Protein AF-A0A2D6X7W3-F1 (afdb_monomer_lite)

Secondary structure (DSSP, 8-state):
--------EEEE-TTS--EEE---EE--TTS--EEE-TTT--EEETTT-SB-TTT-PEEEEHHHHHHHHHHHHHHTS------S-----PPPPPPP-GGGTGGGGS-HHHHHHHHHHHHHTT-HHHHHHHHHHHHHHHHHHHHHHH-THHHHHHHHHHHHT-----------PPPP----------

Structure (mmCIF, N/CA/C/O backbone):
data_AF-A0A2D6X7W3-F1
#
_entry.id   AF-A0A2D6X7W3-F1
#
loop_
_atom_site.group_PDB
_atom_site.id
_atom_site.type_symbol
_atom_site.label_atom_id
_atom_site.label_alt_id
_atom_site.label_comp_id
_atom_site.label_asym_id
_atom_site.label_entity_id
_atom_site.label_seq_id
_atom_site.pdbx_PDB_ins_code
_atom_site.Cartn_x
_atom_site.Cartn_y
_atom_site.Cartn_z
_atom_site.occupancy
_atom_site.B_iso_or_equiv
_atom_site.auth_seq_id
_atom_site.auth_comp_id
_atom_site.auth_asym_id
_atom_site.auth_atom_id
_atom_site.pdbx_PDB_model_num
ATOM 1 N N . MET A 1 1 ? 29.755 -18.039 -7.146 1.00 40.12 1 MET A N 1
ATOM 2 C CA . MET A 1 1 ? 28.456 -18.160 -6.454 1.00 40.12 1 MET A CA 1
ATOM 3 C C . MET A 1 1 ? 27.682 -16.896 -6.796 1.00 40.12 1 MET A C 1
ATOM 5 O O . MET A 1 1 ? 28.217 -15.827 -6.542 1.00 40.12 1 MET A O 1
ATOM 9 N N . ILE A 1 2 ? 26.556 -16.990 -7.508 1.00 47.06 2 ILE A N 1
ATOM 10 C CA . ILE A 1 2 ? 25.734 -15.818 -7.853 1.00 47.06 2 ILE A CA 1
ATOM 11 C C . ILE A 1 2 ? 24.647 -15.737 -6.789 1.00 47.06 2 ILE A C 1
ATOM 13 O O . ILE A 1 2 ? 23.840 -16.655 -6.680 1.00 47.06 2 ILE A O 1
ATOM 17 N N . THR A 1 3 ? 24.663 -14.679 -5.987 1.00 44.91 3 THR A N 1
ATOM 18 C CA . THR A 1 3 ? 23.563 -14.352 -5.082 1.00 44.91 3 THR A CA 1
ATOM 19 C C . THR A 1 3 ? 22.449 -13.768 -5.943 1.00 44.91 3 THR A C 1
ATOM 21 O O . THR A 1 3 ? 22.610 -12.686 -6.505 1.00 44.91 3 THR A O 1
ATOM 24 N N . VAL A 1 4 ? 21.367 -14.519 -6.132 1.00 49.22 4 VAL A N 1
ATOM 25 C CA . VAL A 1 4 ? 20.147 -14.008 -6.762 1.00 49.22 4 VAL A CA 1
ATOM 26 C C . VAL A 1 4 ? 19.264 -13.529 -5.622 1.00 49.22 4 VAL A C 1
ATOM 28 O O . VAL A 1 4 ? 18.812 -14.341 -4.821 1.00 49.22 4 VAL A O 1
ATOM 31 N N . THR A 1 5 ? 19.075 -12.219 -5.504 1.00 54.38 5 THR A N 1
ATOM 32 C CA . THR A 1 5 ? 18.037 -11.683 -4.626 1.00 54.38 5 THR A CA 1
ATOM 33 C C . THR A 1 5 ? 16.751 -11.675 -5.434 1.00 54.38 5 THR A C 1
ATOM 35 O O . THR A 1 5 ? 16.624 -10.907 -6.386 1.00 54.38 5 THR A O 1
ATOM 38 N N . GLU A 1 6 ? 15.840 -12.587 -5.116 1.00 56.44 6 GLU A N 1
ATOM 39 C CA . GLU A 1 6 ? 14.509 -12.603 -5.711 1.00 56.44 6 GLU A CA 1
ATOM 40 C C . GLU A 1 6 ? 13.706 -11.458 -5.095 1.00 56.44 6 GLU A C 1
ATOM 42 O O . GLU A 1 6 ? 13.464 -11.432 -3.891 1.00 56.44 6 GLU A O 1
ATOM 47 N N . TYR A 1 7 ? 13.344 -10.480 -5.919 1.00 64.19 7 TYR A N 1
ATOM 48 C CA . TYR A 1 7 ? 12.424 -9.419 -5.535 1.00 64.19 7 TYR A CA 1
ATOM 49 C C . TYR A 1 7 ? 11.093 -9.675 -6.237 1.00 64.19 7 TYR A C 1
ATOM 51 O O . TYR A 1 7 ? 11.049 -9.827 -7.462 1.00 64.19 7 TYR A O 1
ATOM 59 N N . GLU A 1 8 ? 10.008 -9.742 -5.467 1.00 73.94 8 GLU A N 1
ATOM 60 C CA . GLU A 1 8 ? 8.663 -9.814 -6.027 1.00 73.94 8 GLU A CA 1
ATOM 61 C C . GLU A 1 8 ? 8.301 -8.457 -6.632 1.00 73.94 8 GLU A C 1
ATOM 63 O O . GLU A 1 8 ? 8.267 -7.442 -5.940 1.00 73.94 8 GLU A O 1
ATOM 68 N N . TYR A 1 9 ? 8.024 -8.438 -7.933 1.00 82.44 9 TYR A N 1
ATOM 69 C CA . TYR A 1 9 ? 7.549 -7.249 -8.631 1.00 82.44 9 TYR A CA 1
ATOM 70 C C . TYR A 1 9 ? 6.153 -7.486 -9.174 1.00 82.44 9 TYR A C 1
ATOM 72 O O . TYR A 1 9 ? 5.808 -8.586 -9.610 1.00 82.44 9 TYR A O 1
ATOM 80 N N . TYR A 1 10 ? 5.380 -6.412 -9.228 1.00 87.75 10 TYR A N 1
ATOM 81 C CA . TYR A 1 10 ? 4.071 -6.389 -9.852 1.00 87.75 10 TYR A CA 1
ATOM 82 C C . TYR A 1 10 ? 4.029 -5.299 -10.922 1.00 87.75 10 TYR A C 1
ATOM 84 O O . TYR A 1 10 ? 4.827 -4.359 -10.935 1.00 87.75 10 TYR A O 1
ATOM 92 N N . ALA A 1 11 ? 3.101 -5.442 -11.857 1.00 88.62 11 ALA A N 1
ATOM 93 C CA . ALA A 1 11 ? 2.761 -4.401 -12.805 1.00 88.62 11 ALA A CA 1
ATOM 94 C C . ALA A 1 11 ? 1.259 -4.160 -12.751 1.00 88.62 11 ALA A C 1
ATOM 96 O O . ALA A 1 11 ? 0.483 -5.116 -12.760 1.00 88.62 11 ALA A O 1
ATOM 97 N N . GLN A 1 12 ? 0.858 -2.897 -12.756 1.00 87.81 12 GLN A N 1
ATOM 98 C CA . GLN A 1 12 ? -0.537 -2.497 -12.851 1.00 87.81 12 GLN A CA 1
ATOM 99 C C . GLN A 1 12 ? -0.827 -1.908 -14.231 1.00 87.81 12 GLN A C 1
ATOM 101 O O . GLN A 1 12 ? -0.074 -1.062 -14.716 1.00 87.81 12 GLN A O 1
ATOM 106 N N . ALA A 1 13 ? -1.910 -2.335 -14.877 1.00 86.50 13 ALA A N 1
ATOM 107 C CA . ALA A 1 13 ? -2.313 -1.764 -16.157 1.00 86.50 13 ALA A CA 1
ATOM 108 C C . ALA A 1 13 ? -2.729 -0.291 -16.005 1.00 86.50 13 ALA A C 1
ATOM 110 O O . ALA A 1 13 ? -3.445 0.083 -15.074 1.00 86.50 13 ALA A O 1
ATOM 111 N N . ALA A 1 14 ? -2.289 0.544 -16.949 1.00 83.50 14 ALA A N 1
ATOM 112 C CA . ALA A 1 14 ? -2.500 1.988 -16.920 1.00 83.50 14 ALA A CA 1
ATOM 113 C C . ALA A 1 14 ? -3.990 2.347 -16.782 1.00 83.50 14 ALA A C 1
ATOM 115 O O . ALA A 1 14 ? -4.809 1.927 -17.598 1.00 83.50 14 ALA A O 1
ATOM 116 N N . GLY A 1 15 ? -4.330 3.145 -15.765 1.00 75.81 15 GLY A N 1
ATOM 117 C CA . GLY A 1 15 ? -5.704 3.601 -15.536 1.00 75.81 15 GLY A CA 1
ATOM 118 C C . GLY A 1 15 ? -6.659 2.531 -14.993 1.00 75.81 15 GLY A C 1
ATOM 119 O O . GLY A 1 15 ? -7.869 2.738 -15.031 1.00 75.81 15 GLY A O 1
ATOM 120 N N . THR A 1 16 ? -6.152 1.392 -14.511 1.00 80.25 16 THR A N 1
ATOM 121 C CA . THR A 1 16 ? -6.968 0.283 -13.987 1.00 80.25 16 THR A CA 1
ATOM 122 C C . THR A 1 16 ? -6.417 -0.239 -12.662 1.00 80.25 16 THR A C 1
ATOM 124 O O . THR A 1 16 ? -5.264 0.014 -12.333 1.00 80.25 16 THR A O 1
ATOM 127 N N . THR A 1 17 ? -7.208 -1.031 -11.937 1.00 78.00 17 THR A N 1
ATOM 128 C CA . THR A 1 17 ? -6.770 -1.773 -10.743 1.00 78.00 17 THR A CA 1
ATOM 129 C C . THR A 1 17 ? -6.251 -3.185 -11.058 1.00 78.00 17 THR A C 1
ATOM 131 O O . THR A 1 17 ? -5.961 -3.940 -10.133 1.00 78.00 17 THR A O 1
ATOM 134 N N . ASP 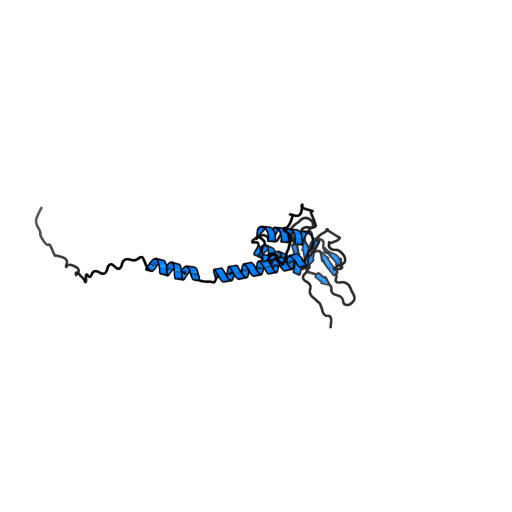A 1 18 ? -6.109 -3.568 -12.338 1.00 85.38 18 ASP A N 1
ATOM 135 C CA . ASP A 1 18 ? -5.580 -4.885 -12.730 1.00 85.38 18 ASP A CA 1
ATOM 136 C C . ASP A 1 18 ? -4.070 -4.941 -12.464 1.00 85.38 18 ASP A C 1
ATOM 138 O O . ASP A 1 18 ? -3.287 -4.246 -13.117 1.00 85.38 18 ASP A O 1
ATOM 142 N N . VAL A 1 19 ? -3.675 -5.770 -11.494 1.00 87.44 19 VAL A N 1
ATOM 143 C CA . VAL A 1 19 ? -2.298 -5.944 -11.022 1.00 87.44 19 VAL A CA 1
ATOM 144 C C . VAL A 1 19 ? -1.862 -7.382 -11.256 1.00 87.44 19 VAL A C 1
ATOM 146 O O . VAL A 1 19 ? -2.527 -8.324 -10.823 1.00 87.44 19 VAL A O 1
ATOM 149 N N . ARG A 1 20 ? -0.708 -7.565 -11.901 1.00 87.94 20 ARG A N 1
ATOM 150 C CA . ARG A 1 20 ? -0.169 -8.885 -12.251 1.00 87.94 20 ARG A CA 1
ATOM 151 C C . ARG A 1 20 ? 1.276 -9.046 -11.785 1.00 87.94 20 ARG A C 1
ATOM 153 O O . ARG A 1 20 ? 2.043 -8.086 -11.881 1.00 87.94 20 ARG A O 1
ATOM 160 N N . PRO A 1 21 ? 1.675 -10.242 -11.322 1.00 88.62 21 PRO A N 1
ATOM 161 C CA . PRO A 1 21 ? 3.054 -10.506 -10.935 1.00 88.62 21 PRO A CA 1
ATOM 162 C C . PRO A 1 21 ? 3.984 -10.492 -12.156 1.00 88.62 21 PRO A C 1
ATOM 164 O O . PRO A 1 21 ? 3.646 -10.984 -13.238 1.00 88.62 21 PRO A O 1
ATOM 167 N N . VAL A 1 22 ? 5.185 -9.956 -11.971 1.00 85.62 22 VAL A N 1
ATOM 168 C CA . VAL A 1 22 ? 6.268 -9.967 -12.956 1.00 85.62 22 VAL A CA 1
ATOM 169 C C . VAL A 1 22 ? 7.054 -11.262 -12.784 1.00 85.62 22 VAL A C 1
ATOM 171 O O . VAL A 1 22 ? 7.823 -11.432 -11.847 1.00 85.62 22 VAL A O 1
ATOM 174 N N . THR A 1 23 ? 6.862 -12.200 -13.705 1.00 68.12 23 THR A N 1
ATOM 175 C CA . THR A 1 23 ? 7.400 -13.570 -13.608 1.00 68.12 23 THR A CA 1
ATOM 176 C C . THR A 1 23 ? 8.830 -13.733 -14.120 1.00 68.12 23 THR A C 1
ATOM 178 O O . THR A 1 23 ? 9.431 -14.788 -13.936 1.00 68.12 23 THR A O 1
ATOM 181 N N . ARG A 1 24 ? 9.390 -12.728 -14.799 1.00 63.56 24 ARG A N 1
ATOM 182 C CA . ARG A 1 24 ? 10.733 -12.800 -15.386 1.00 63.56 24 ARG A CA 1
ATOM 183 C C . ARG A 1 24 ? 11.543 -11.596 -14.943 1.00 63.56 24 ARG A C 1
ATOM 185 O O . ARG A 1 24 ? 11.311 -10.493 -15.435 1.00 63.56 24 ARG A O 1
ATOM 192 N N . VAL A 1 25 ? 12.507 -11.826 -14.054 1.00 64.75 25 VAL A N 1
ATOM 193 C CA . VAL A 1 25 ? 13.574 -10.868 -13.762 1.00 64.75 25 VAL A CA 1
ATOM 194 C C . VAL A 1 25 ? 14.915 -11.553 -13.991 1.00 64.75 25 VAL A C 1
ATOM 196 O O . VAL A 1 25 ? 15.226 -12.560 -13.361 1.00 64.75 25 VAL A O 1
ATOM 199 N N . ASN A 1 26 ? 15.700 -11.041 -14.937 1.00 67.06 26 ASN A N 1
ATOM 200 C CA . ASN A 1 26 ? 17.029 -11.574 -15.220 1.00 67.06 26 ASN A CA 1
ATOM 201 C C . ASN A 1 26 ? 18.076 -10.805 -14.412 1.00 67.06 26 ASN A C 1
ATOM 203 O O . ASN A 1 26 ? 18.373 -9.650 -14.719 1.00 67.06 26 ASN A O 1
ATOM 207 N N . TYR A 1 27 ? 18.662 -11.468 -13.414 1.00 65.06 27 TYR A N 1
ATOM 208 C CA . TYR A 1 27 ? 19.805 -10.968 -12.655 1.00 65.06 27 TYR A CA 1
ATOM 209 C C . TYR A 1 27 ? 21.093 -11.510 -13.270 1.00 65.06 27 TYR A C 1
ATOM 211 O O . TYR A 1 27 ? 21.414 -12.692 -13.144 1.00 65.06 27 TYR A O 1
ATOM 219 N N . ARG A 1 28 ? 21.862 -10.648 -13.935 1.00 67.00 28 ARG A N 1
ATOM 220 C CA . ARG A 1 28 ? 23.229 -10.978 -14.350 1.00 67.00 28 ARG A CA 1
ATOM 221 C C . ARG A 1 28 ? 24.203 -10.104 -13.568 1.00 67.00 28 ARG A C 1
ATOM 223 O O . ARG A 1 28 ? 24.071 -8.883 -13.546 1.00 67.00 28 ARG A O 1
ATOM 230 N N . ALA A 1 29 ? 25.176 -10.743 -12.917 1.00 58.25 29 ALA A N 1
ATOM 231 C CA . ALA A 1 29 ? 26.194 -10.056 -12.126 1.00 58.25 29 ALA A CA 1
ATOM 232 C C . ALA A 1 29 ? 26.901 -8.976 -12.967 1.00 58.25 29 ALA A C 1
ATOM 234 O O . ALA A 1 29 ? 27.374 -9.262 -14.068 1.00 58.25 29 ALA A O 1
ATOM 235 N N . GLY A 1 30 ? 26.945 -7.742 -12.454 1.00 66.62 30 GLY A N 1
ATOM 236 C CA . GLY A 1 30 ? 27.512 -6.584 -13.158 1.00 66.62 30 GLY A CA 1
ATOM 237 C C . GLY A 1 30 ? 26.577 -5.899 -14.164 1.00 66.62 30 GLY A C 1
ATOM 238 O O . GLY A 1 30 ? 27.032 -5.034 -14.905 1.00 66.62 30 GLY A O 1
ATOM 239 N N . SER A 1 31 ? 25.290 -6.258 -14.205 1.00 72.50 31 SER A N 1
ATOM 240 C CA . SER A 1 31 ? 24.271 -5.571 -15.012 1.00 72.50 31 SER A CA 1
ATOM 241 C C . SER A 1 31 ? 23.022 -5.263 -14.193 1.00 72.50 31 SER A C 1
ATOM 243 O O . SER A 1 31 ? 22.726 -5.965 -13.226 1.00 72.50 31 SER A O 1
ATOM 245 N N . LEU A 1 32 ? 22.297 -4.214 -14.590 1.00 71.94 32 LEU A N 1
ATOM 246 C CA . LEU A 1 32 ? 21.008 -3.885 -13.990 1.00 71.94 32 LEU A CA 1
ATOM 247 C C . LEU A 1 32 ? 19.996 -5.008 -14.272 1.00 71.94 32 LEU A C 1
ATOM 249 O O . LEU A 1 32 ? 19.989 -5.540 -15.389 1.00 71.94 32 LEU A O 1
ATOM 253 N N . PRO A 1 33 ? 19.147 -5.375 -13.295 1.00 78.38 33 PRO A N 1
ATOM 254 C CA . PRO A 1 33 ? 18.135 -6.393 -13.510 1.00 78.38 33 PRO A CA 1
ATOM 255 C C . PRO A 1 33 ? 17.160 -5.954 -14.605 1.00 78.38 33 PRO A C 1
ATOM 257 O O . PRO A 1 33 ? 16.789 -4.783 -14.699 1.00 78.38 33 PRO A O 1
ATOM 260 N N . VAL A 1 34 ? 16.741 -6.900 -15.444 1.00 82.88 34 VAL A N 1
ATOM 261 C CA . VAL A 1 34 ? 15.757 -6.660 -16.511 1.00 82.88 34 VAL A CA 1
ATOM 262 C C . VAL A 1 34 ? 14.451 -7.335 -16.135 1.00 82.88 34 VAL A C 1
ATOM 264 O O . VAL A 1 34 ? 14.462 -8.521 -15.817 1.00 82.88 34 VAL A O 1
ATOM 267 N N . ARG A 1 35 ? 13.342 -6.597 -16.208 1.00 84.38 35 ARG A N 1
ATOM 268 C CA . ARG A 1 35 ? 11.972 -7.076 -15.978 1.00 84.38 35 ARG A CA 1
ATOM 269 C C . ARG A 1 35 ? 11.161 -7.063 -17.271 1.00 84.38 35 ARG A C 1
ATOM 271 O O . ARG A 1 35 ? 11.388 -6.207 -18.124 1.00 84.38 35 ARG A O 1
ATOM 278 N N . TRP A 1 36 ? 10.202 -7.980 -17.403 1.00 89.31 36 TRP A N 1
ATOM 279 C CA . TRP A 1 36 ? 9.274 -8.053 -18.543 1.00 89.31 36 TRP A CA 1
ATOM 280 C C . TRP A 1 36 ? 7.858 -7.660 -18.139 1.00 89.31 36 TRP A C 1
ATOM 282 O O . TRP A 1 36 ? 7.352 -8.098 -17.108 1.00 89.31 36 TRP A O 1
ATOM 292 N N . CYS A 1 37 ? 7.206 -6.835 -18.958 1.00 89.88 37 CYS A N 1
ATOM 293 C CA . CYS A 1 37 ? 5.846 -6.393 -18.676 1.00 89.88 37 CYS A CA 1
ATOM 294 C C . CYS A 1 37 ? 4.833 -7.512 -18.946 1.00 89.88 37 CYS A C 1
ATOM 296 O O . CYS A 1 37 ? 4.742 -7.963 -20.085 1.00 89.88 37 CYS A O 1
ATOM 298 N N . PRO A 1 38 ? 3.998 -7.909 -17.970 1.00 91.50 38 PRO A N 1
ATOM 299 C CA . PRO A 1 38 ? 3.009 -8.969 -18.170 1.00 91.50 38 PRO A CA 1
ATOM 300 C C . PRO A 1 38 ? 1.840 -8.561 -19.088 1.00 91.50 38 PRO A C 1
ATOM 302 O O . PRO A 1 38 ? 1.002 -9.402 -19.409 1.00 91.50 38 PRO A O 1
ATOM 305 N N . PHE A 1 39 ? 1.757 -7.290 -19.501 1.00 91.88 39 PHE A N 1
ATOM 306 C CA . PHE A 1 39 ? 0.692 -6.776 -20.373 1.00 91.88 39 PHE A CA 1
ATOM 307 C C . PHE A 1 39 ? 1.100 -6.656 -21.843 1.00 91.88 39 PHE A C 1
ATOM 309 O O . PHE A 1 39 ? 0.273 -6.887 -22.720 1.00 91.88 39 PHE A O 1
ATOM 316 N N . CYS A 1 40 ? 2.349 -6.277 -22.125 1.00 91.75 40 CYS A N 1
ATOM 317 C CA . CYS A 1 40 ? 2.823 -6.030 -23.493 1.00 91.75 40 CYS A CA 1
ATOM 318 C C . CYS A 1 40 ? 4.144 -6.727 -23.841 1.00 91.75 40 CYS A C 1
ATOM 320 O O . CYS A 1 40 ? 4.646 -6.541 -24.944 1.00 91.75 40 CYS A O 1
ATOM 322 N N . ASP A 1 41 ? 4.716 -7.494 -22.908 1.00 90.00 41 ASP A N 1
ATOM 323 C CA . ASP A 1 41 ? 5.985 -8.230 -23.034 1.00 90.00 41 ASP A CA 1
ATOM 324 C C . ASP A 1 41 ? 7.227 -7.360 -23.332 1.00 90.00 41 ASP A C 1
ATOM 326 O O . ASP A 1 41 ? 8.332 -7.862 -23.532 1.00 90.00 41 ASP A O 1
ATOM 330 N N . THR A 1 42 ? 7.093 -6.029 -23.291 1.00 90.00 42 THR A N 1
ATOM 331 C CA . THR A 1 42 ? 8.232 -5.109 -23.381 1.00 90.00 42 THR A CA 1
ATOM 332 C C . THR A 1 42 ? 9.098 -5.220 -22.130 1.00 90.00 42 THR A C 1
ATOM 334 O O . THR A 1 42 ? 8.613 -5.085 -21.001 1.00 90.00 42 THR A O 1
ATOM 337 N N . SER A 1 43 ? 10.400 -5.420 -22.333 1.00 87.31 43 SER A N 1
ATOM 338 C CA . SER A 1 43 ? 11.386 -5.439 -21.257 1.00 87.31 43 SER A CA 1
ATOM 339 C C . SER A 1 43 ? 11.848 -4.034 -20.874 1.00 87.31 43 SER A C 1
ATOM 341 O O . SER A 1 43 ? 12.067 -3.193 -21.748 1.00 87.31 43 SER A O 1
ATOM 343 N N . SER A 1 44 ? 12.094 -3.797 -19.589 1.00 85.19 44 SER A N 1
ATOM 344 C CA . SER A 1 44 ? 12.759 -2.590 -19.095 1.00 85.19 44 SER A CA 1
ATOM 345 C C . SER A 1 44 ? 13.780 -2.928 -18.013 1.00 85.19 44 SER A C 1
ATOM 347 O O . SER A 1 44 ? 13.703 -3.971 -17.363 1.00 85.19 44 SER A O 1
ATOM 349 N N . MET A 1 45 ? 14.764 -2.049 -17.834 1.00 83.44 45 MET A N 1
ATOM 350 C CA . MET A 1 45 ? 15.655 -2.131 -16.680 1.00 83.44 45 MET A CA 1
ATOM 351 C C . MET A 1 45 ? 14.880 -1.751 -15.414 1.00 83.44 45 MET A C 1
ATOM 353 O O . MET A 1 45 ? 14.107 -0.787 -15.412 1.00 83.44 45 MET A O 1
ATOM 357 N N . VAL A 1 46 ? 15.090 -2.521 -14.351 1.00 78.75 46 VAL A N 1
ATOM 358 C CA . VAL A 1 46 ? 14.589 -2.224 -13.007 1.00 78.75 46 VAL A CA 1
ATOM 359 C C . VAL A 1 46 ? 15.176 -0.884 -12.537 1.00 78.75 46 VAL A C 1
ATOM 361 O O . VAL A 1 46 ? 16.281 -0.519 -12.934 1.00 78.75 46 VAL A O 1
ATOM 364 N N . ASP A 1 47 ? 14.391 -0.116 -11.782 1.00 74.75 47 ASP A N 1
ATOM 365 C CA . ASP A 1 47 ? 14.708 1.222 -11.240 1.00 74.75 47 ASP A CA 1
ATOM 366 C C . ASP A 1 47 ? 15.008 2.347 -12.248 1.00 74.75 47 ASP A C 1
ATOM 368 O O . ASP A 1 47 ? 15.221 3.490 -11.856 1.00 74.75 47 ASP A O 1
ATOM 372 N N . VAL A 1 48 ? 14.960 2.076 -13.556 1.00 81.06 48 VAL A N 1
ATOM 373 C CA . VAL A 1 48 ? 15.203 3.103 -14.590 1.00 81.06 48 VAL A CA 1
ATOM 374 C C . VAL A 1 48 ? 13.950 3.909 -14.924 1.00 81.06 48 VAL A C 1
ATOM 376 O O . VAL A 1 48 ? 14.028 5.096 -15.230 1.00 81.06 48 VAL A O 1
ATOM 379 N N . SER A 1 49 ? 12.781 3.274 -14.901 1.00 82.38 49 SER A N 1
ATOM 380 C CA . SER A 1 49 ? 11.508 3.942 -15.170 1.00 82.38 49 SER A CA 1
ATOM 381 C C . SER A 1 49 ? 10.431 3.403 -14.240 1.00 82.38 49 SER A C 1
ATOM 383 O O . SER A 1 49 ? 10.351 2.181 -14.086 1.00 82.38 49 SER A O 1
ATOM 385 N N . PRO A 1 50 ? 9.580 4.267 -13.657 1.00 81.06 50 PRO A N 1
ATOM 386 C CA . PRO A 1 50 ? 8.462 3.828 -12.829 1.00 81.06 50 PRO A CA 1
ATOM 387 C C . PRO A 1 50 ? 7.352 3.164 -13.656 1.00 81.06 50 PRO A C 1
ATOM 389 O O . PRO A 1 50 ? 6.516 2.468 -13.096 1.00 81.06 50 PRO A O 1
ATOM 392 N N . VAL A 1 51 ? 7.362 3.301 -14.989 1.00 87.25 51 VAL A N 1
ATOM 393 C CA . VAL A 1 51 ? 6.346 2.730 -15.886 1.00 87.25 51 VAL A CA 1
ATOM 394 C C . VAL A 1 51 ? 6.958 1.857 -16.985 1.00 87.25 51 VAL A C 1
ATOM 396 O O . VAL A 1 51 ? 8.148 1.917 -17.303 1.00 87.25 51 VAL A O 1
ATOM 399 N N . CYS A 1 52 ? 6.151 0.988 -17.582 1.00 88.75 52 CYS A N 1
ATOM 400 C CA . CYS A 1 52 ? 6.503 0.262 -18.791 1.00 88.75 52 CYS A CA 1
ATOM 401 C C . CYS A 1 52 ? 6.436 1.208 -19.995 1.00 88.75 52 CYS A C 1
ATOM 403 O O . CYS A 1 52 ? 5.391 1.786 -20.273 1.00 88.75 52 CYS A O 1
ATOM 405 N N . LEU A 1 53 ? 7.515 1.307 -20.771 1.00 89.19 53 LE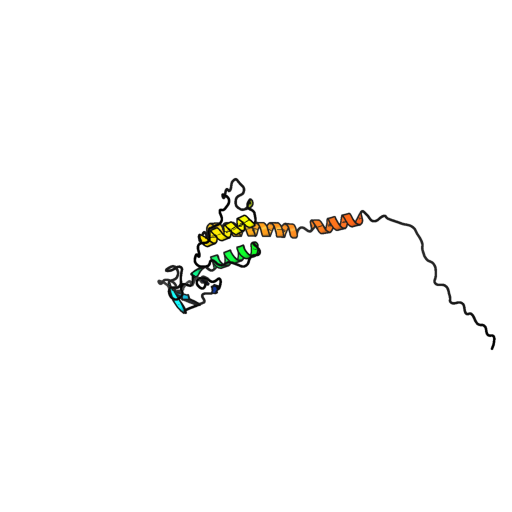U A N 1
ATOM 406 C CA . LEU A 1 53 ? 7.565 2.176 -21.955 1.00 89.19 53 LEU A CA 1
ATOM 407 C C . LEU A 1 53 ? 6.702 1.678 -23.131 1.00 89.19 53 LEU A C 1
ATOM 409 O O . LEU A 1 53 ? 6.468 2.428 -24.071 1.00 89.19 53 LEU A O 1
ATOM 413 N N . GLY A 1 54 ? 6.249 0.419 -23.103 1.00 90.50 54 GLY A N 1
ATOM 414 C CA . GLY A 1 54 ? 5.402 -0.150 -24.155 1.00 90.50 54 GLY A CA 1
ATOM 415 C C . GLY A 1 54 ? 3.915 0.163 -23.980 1.00 90.50 54 GLY A C 1
ATOM 416 O O . GLY A 1 54 ? 3.243 0.517 -24.942 1.00 90.50 54 GLY A O 1
ATOM 417 N N . CYS A 1 55 ? 3.395 0.029 -22.757 1.00 89.19 55 CYS A N 1
ATOM 418 C CA . CYS A 1 55 ? 1.957 0.151 -22.475 1.00 89.19 55 CYS A CA 1
ATOM 419 C C . CYS A 1 55 ? 1.621 1.053 -21.279 1.00 89.19 55 CYS A C 1
ATOM 421 O O . CYS A 1 55 ? 0.479 1.060 -20.831 1.00 89.19 55 CYS A O 1
ATOM 423 N N . HIS A 1 56 ? 2.606 1.770 -20.731 1.00 89.00 56 HIS A N 1
ATOM 424 C CA . HIS A 1 56 ? 2.470 2.658 -19.570 1.00 89.00 56 HIS A CA 1
ATOM 425 C C . HIS A 1 56 ? 1.964 1.987 -18.282 1.00 89.00 56 HIS A C 1
ATOM 427 O O . HIS A 1 56 ? 1.514 2.674 -17.371 1.00 89.00 56 HIS A O 1
ATOM 433 N N . ALA A 1 57 ? 2.067 0.658 -18.178 1.00 88.81 57 ALA A N 1
ATOM 434 C CA . ALA A 1 57 ? 1.782 -0.053 -16.934 1.00 88.81 57 ALA A CA 1
ATOM 435 C C . ALA A 1 57 ? 2.726 0.418 -15.814 1.00 88.81 57 ALA A C 1
ATOM 437 O O . ALA A 1 57 ? 3.927 0.547 -16.054 1.00 88.81 57 ALA A O 1
ATOM 438 N N . LEU A 1 58 ? 2.206 0.668 -14.615 1.00 87.19 58 LEU A N 1
ATOM 439 C CA . LEU A 1 58 ? 2.990 1.107 -13.460 1.00 87.19 58 LEU A CA 1
ATOM 440 C C . LEU A 1 58 ? 3.718 -0.090 -12.842 1.00 87.19 58 LEU A C 1
ATOM 442 O O . LEU A 1 58 ? 3.108 -1.137 -12.628 1.00 87.19 58 LEU A O 1
ATOM 446 N N . TRP A 1 59 ? 5.014 0.050 -12.568 1.00 87.94 59 TRP A N 1
ATOM 447 C CA . TRP A 1 59 ? 5.769 -0.954 -11.823 1.00 87.94 59 TRP A CA 1
ATOM 448 C C . TRP A 1 59 ? 5.569 -0.743 -10.332 1.00 87.94 59 TRP A C 1
ATOM 450 O O . TRP A 1 59 ? 5.710 0.374 -9.842 1.00 87.94 59 TRP A O 1
ATOM 460 N N . LEU A 1 60 ? 5.283 -1.829 -9.626 1.00 84.88 60 LEU A N 1
ATOM 461 C CA . LEU A 1 60 ? 5.021 -1.822 -8.197 1.00 84.88 60 LEU A CA 1
ATOM 462 C C . LEU A 1 60 ? 5.976 -2.783 -7.499 1.00 84.88 60 LEU A C 1
ATOM 464 O O . LEU A 1 60 ? 6.231 -3.892 -7.985 1.00 84.88 60 LEU A O 1
ATOM 468 N N . ASP A 1 61 ? 6.492 -2.347 -6.358 1.00 81.44 61 ASP A N 1
ATOM 469 C CA . ASP A 1 61 ? 7.266 -3.196 -5.461 1.00 81.44 61 ASP A CA 1
ATOM 470 C C . ASP A 1 61 ? 6.322 -4.171 -4.737 1.00 81.44 61 ASP A C 1
ATOM 472 O O . ASP A 1 61 ? 5.229 -3.790 -4.305 1.00 81.44 61 ASP A O 1
ATOM 476 N N . GLY A 1 62 ? 6.715 -5.439 -4.603 1.00 78.06 62 GLY A N 1
ATOM 477 C CA . GLY A 1 62 ?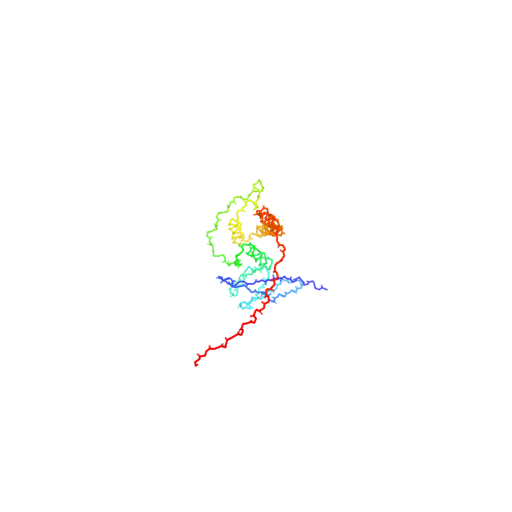 5.933 -6.437 -3.876 1.00 78.06 62 GLY A CA 1
ATOM 478 C C . GLY A 1 62 ? 5.686 -6.065 -2.416 1.00 78.06 62 GLY A C 1
ATOM 479 O O . GLY A 1 62 ? 4.601 -6.330 -1.904 1.00 78.06 62 GLY A O 1
ATOM 480 N N . SER A 1 63 ? 6.625 -5.370 -1.771 1.00 76.25 63 SER A N 1
ATOM 481 C CA . SER A 1 63 ? 6.445 -4.850 -0.412 1.00 76.25 63 SER A CA 1
ATOM 482 C C . SER A 1 63 ? 5.342 -3.790 -0.340 1.00 76.25 63 SER A C 1
ATOM 484 O O . SER A 1 63 ? 4.522 -3.833 0.573 1.00 76.25 63 SER A O 1
ATOM 486 N N . GLN A 1 64 ? 5.251 -2.901 -1.334 1.00 75.50 64 GLN A N 1
ATOM 487 C CA . GLN A 1 64 ? 4.182 -1.906 -1.435 1.00 75.50 64 GLN A CA 1
ATOM 488 C C . GLN A 1 64 ? 2.824 -2.580 -1.653 1.00 75.50 64 GLN A C 1
ATOM 490 O O . GLN A 1 64 ? 1.864 -2.282 -0.948 1.00 75.50 64 GLN A O 1
ATOM 495 N N . VAL A 1 65 ? 2.751 -3.547 -2.574 1.00 78.56 65 VAL A N 1
ATOM 496 C CA . VAL A 1 65 ? 1.522 -4.316 -2.832 1.00 78.56 65 VAL A CA 1
ATOM 497 C C . VAL A 1 65 ? 1.074 -5.090 -1.588 1.00 78.56 65 VAL A C 1
ATOM 499 O O . VAL A 1 65 ? -0.118 -5.118 -1.278 1.00 78.56 65 VAL A O 1
ATOM 502 N N . ALA A 1 66 ? 2.009 -5.706 -0.863 1.00 79.62 66 ALA A N 1
ATOM 503 C CA . ALA A 1 66 ? 1.721 -6.430 0.371 1.00 79.62 66 ALA A CA 1
ATOM 504 C C . ALA A 1 66 ? 1.246 -5.492 1.489 1.00 79.62 66 ALA A C 1
ATOM 506 O O . ALA A 1 66 ? 0.268 -5.798 2.170 1.00 79.62 66 ALA A O 1
ATOM 507 N N . LEU A 1 67 ? 1.904 -4.342 1.655 1.00 78.75 67 LEU A N 1
ATOM 508 C CA . LEU A 1 67 ? 1.540 -3.339 2.652 1.00 78.75 67 LEU A CA 1
ATOM 509 C C . LEU A 1 67 ? 0.142 -2.773 2.391 1.00 78.75 67 LEU A C 1
ATOM 511 O O . LEU A 1 67 ? -0.664 -2.658 3.308 1.00 78.75 67 LEU A O 1
ATOM 515 N N . GLU A 1 68 ? -0.192 -2.496 1.133 1.00 80.00 68 GLU A N 1
ATOM 516 C CA . GLU A 1 68 ? -1.518 -1.993 0.786 1.00 80.00 68 GLU A CA 1
ATOM 517 C C . GLU A 1 68 ? -2.632 -3.006 0.980 1.00 80.00 68 GLU A C 1
ATOM 519 O O . GLU A 1 68 ? -3.724 -2.629 1.404 1.00 80.00 68 GLU A O 1
ATOM 524 N N . ARG A 1 69 ? -2.368 -4.282 0.687 1.00 83.06 69 ARG A N 1
ATOM 525 C CA . ARG A 1 69 ? -3.314 -5.357 0.993 1.00 83.06 69 ARG A CA 1
ATOM 526 C C . ARG A 1 69 ? -3.558 -5.444 2.495 1.00 83.06 69 ARG A C 1
ATOM 528 O O . ARG A 1 69 ? -4.712 -5.434 2.898 1.00 83.06 69 ARG A O 1
ATOM 535 N N . ARG A 1 70 ? -2.497 -5.406 3.310 1.00 78.88 70 ARG A N 1
ATOM 536 C CA . ARG A 1 70 ? -2.604 -5.407 4.782 1.00 78.88 70 ARG A CA 1
ATOM 537 C C . ARG A 1 70 ? -3.459 -4.251 5.301 1.00 78.88 70 ARG A C 1
ATOM 539 O O . ARG A 1 70 ? -4.378 -4.475 6.082 1.00 78.88 70 ARG A O 1
ATOM 546 N N . VAL A 1 71 ? -3.199 -3.028 4.836 1.00 80.88 71 VAL A N 1
ATOM 547 C CA . VAL A 1 71 ? -3.979 -1.844 5.233 1.00 80.88 71 VAL A CA 1
ATOM 548 C C . VAL A 1 71 ? -5.439 -1.962 4.784 1.00 80.88 71 VAL A C 1
ATOM 550 O O . VAL A 1 71 ? -6.345 -1.672 5.561 1.00 80.88 71 VAL A O 1
ATOM 553 N N . ALA A 1 72 ? -5.691 -2.406 3.551 1.00 81.94 72 ALA A N 1
ATOM 554 C CA . ALA A 1 72 ? -7.047 -2.570 3.033 1.00 81.94 72 ALA A CA 1
ATOM 555 C C . ALA A 1 72 ? -7.845 -3.625 3.816 1.00 81.94 72 ALA A C 1
ATOM 557 O O . ALA A 1 72 ? -8.977 -3.349 4.218 1.00 81.94 72 ALA A O 1
ATOM 558 N N . ASP A 1 73 ? -7.228 -4.772 4.109 1.00 83.00 73 ASP A N 1
ATOM 559 C CA . ASP A 1 73 ? -7.814 -5.838 4.923 1.00 83.00 73 ASP A CA 1
ATOM 560 C C . ASP A 1 73 ? -8.173 -5.320 6.325 1.00 83.00 73 ASP A C 1
ATOM 562 O O . ASP A 1 73 ? -9.285 -5.543 6.808 1.00 83.00 73 ASP A O 1
ATOM 566 N N . ALA A 1 74 ? -7.278 -4.548 6.953 1.00 79.62 74 ALA A N 1
ATOM 567 C CA . ALA A 1 74 ? -7.523 -3.972 8.274 1.00 79.62 74 ALA A CA 1
ATOM 568 C C . ALA A 1 74 ? -8.658 -2.931 8.282 1.00 79.62 74 ALA A C 1
ATOM 570 O O . ALA A 1 74 ? -9.401 -2.829 9.263 1.00 79.62 74 ALA A O 1
ATOM 571 N N . LEU A 1 75 ? -8.817 -2.185 7.185 1.00 78.19 75 LEU A N 1
ATOM 572 C CA . LEU A 1 75 ? -9.903 -1.223 6.980 1.00 78.19 75 LEU A CA 1
ATOM 573 C C . LEU A 1 75 ? -11.214 -1.876 6.501 1.00 78.19 75 LEU A C 1
ATOM 575 O O . LEU A 1 75 ? -12.223 -1.178 6.383 1.00 78.19 75 LEU A O 1
ATOM 579 N N . GLY A 1 76 ? -11.220 -3.180 6.198 1.00 79.56 76 GLY A N 1
ATOM 580 C CA . GLY A 1 76 ? -12.371 -3.872 5.611 1.00 79.56 76 GLY A CA 1
ATOM 581 C C . GLY A 1 76 ? 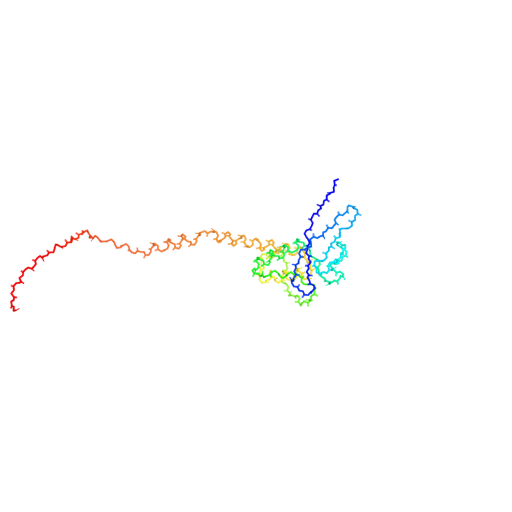-12.725 -3.368 4.207 1.00 79.56 76 GLY A C 1
ATOM 582 O O . GLY A 1 76 ? -13.900 -3.337 3.837 1.00 79.56 76 GLY A O 1
ATOM 583 N N . ARG A 1 77 ? -11.725 -2.917 3.441 1.00 80.38 77 ARG A N 1
ATOM 584 C CA . ARG A 1 77 ? -11.874 -2.369 2.086 1.00 80.38 77 ARG A CA 1
ATOM 585 C C . ARG A 1 77 ? -11.187 -3.266 1.064 1.00 80.38 77 ARG A C 1
ATOM 587 O O . ARG A 1 77 ? -10.256 -3.998 1.375 1.00 80.38 77 ARG A O 1
ATOM 594 N N . GLU A 1 78 ? -11.622 -3.167 -0.186 1.00 77.81 78 GLU A N 1
ATOM 595 C CA . GLU A 1 78 ? -10.896 -3.786 -1.293 1.00 77.81 78 GLU A CA 1
ATOM 596 C C . GLU A 1 78 ? -9.569 -3.032 -1.524 1.00 77.81 78 GLU A C 1
ATOM 598 O O . GLU A 1 78 ? -9.558 -1.796 -1.466 1.00 77.81 78 GLU A O 1
ATOM 603 N N . PRO A 1 79 ? -8.439 -3.728 -1.762 1.00 71.06 79 PRO A N 1
ATOM 604 C CA . PRO A 1 79 ? -7.155 -3.076 -1.975 1.00 71.06 79 PRO A CA 1
ATOM 605 C C . PRO A 1 79 ? -7.178 -2.196 -3.225 1.00 71.06 79 PRO A C 1
ATOM 607 O O . PRO A 1 79 ? -7.095 -2.665 -4.360 1.00 71.06 79 PRO A O 1
ATOM 610 N N . ALA A 1 80 ? -7.238 -0.886 -2.999 1.00 72.38 80 ALA A N 1
ATOM 611 C CA . ALA A 1 80 ? -7.089 0.123 -4.035 1.00 72.38 80 ALA A CA 1
ATOM 612 C C . ALA A 1 80 ? -5.600 0.333 -4.341 1.00 72.38 80 ALA A C 1
ATOM 614 O O . ALA A 1 80 ? -5.000 1.293 -3.856 1.00 72.38 80 ALA A O 1
ATOM 615 N N . ILE A 1 81 ? -5.012 -0.602 -5.098 1.00 70.88 81 ILE A N 1
ATOM 616 C CA . ILE A 1 81 ? -3.617 -0.513 -5.556 1.00 70.88 81 ILE A CA 1
ATOM 617 C C . ILE A 1 81 ? -3.472 0.779 -6.377 1.00 70.88 81 ILE A C 1
ATOM 619 O O . ILE A 1 81 ? -4.312 1.017 -7.254 1.00 70.88 81 ILE A O 1
ATOM 623 N N . PRO A 1 82 ? -2.444 1.610 -6.133 1.00 63.28 82 PRO A N 1
ATOM 624 C CA . PRO A 1 82 ? -2.304 2.943 -6.690 1.00 63.28 82 PRO A CA 1
ATOM 625 C C . PRO A 1 82 ? -2.371 2.880 -8.198 1.00 63.28 82 PRO A C 1
ATOM 627 O O . PRO A 1 82 ? -1.498 2.305 -8.833 1.00 63.28 82 PRO A O 1
ATOM 630 N N . VAL A 1 83 ? -3.426 3.465 -8.758 1.00 61.34 83 VAL A N 1
ATOM 631 C CA . VAL A 1 83 ? -3.520 3.749 -10.187 1.00 61.34 83 VAL A CA 1
ATOM 632 C C . VAL A 1 83 ? -2.608 4.937 -10.465 1.00 61.34 83 VAL A C 1
ATOM 634 O O . VAL A 1 83 ? -2.598 5.887 -9.680 1.00 61.34 83 VAL A O 1
ATOM 637 N N . ALA A 1 84 ? -1.837 4.891 -11.559 1.00 56.44 84 ALA A N 1
ATOM 638 C CA . ALA A 1 84 ? -1.041 6.033 -12.024 1.00 56.44 84 ALA A CA 1
ATOM 639 C C . ALA A 1 84 ? -1.825 7.350 -11.832 1.00 56.44 84 ALA A C 1
ATOM 641 O O . ALA A 1 84 ? -3.018 7.378 -12.144 1.00 56.44 84 ALA A O 1
ATOM 642 N N . PRO A 1 85 ? -1.195 8.407 -11.285 1.00 51.91 85 PRO A N 1
ATOM 643 C CA . PRO A 1 85 ? -1.892 9.462 -10.561 1.00 51.91 85 PRO A CA 1
ATOM 644 C C . PRO A 1 85 ? -2.949 10.143 -11.432 1.00 51.91 85 PRO A C 1
ATOM 646 O O . PRO A 1 85 ? -2.645 10.986 -12.274 1.00 51.91 85 PRO A O 1
ATOM 649 N N . VAL A 1 86 ? -4.213 9.803 -11.193 1.00 50.44 86 VAL A N 1
ATOM 650 C CA . VAL A 1 86 ? -5.352 10.638 -11.566 1.00 50.44 86 VAL A CA 1
ATOM 651 C C . VAL A 1 86 ? -5.567 11.525 -10.365 1.00 50.44 86 VAL A C 1
ATOM 653 O O . VAL A 1 86 ? -6.278 11.097 -9.475 1.00 50.44 86 VAL A O 1
ATOM 656 N N . ALA A 1 87 ? -4.891 12.676 -10.300 1.00 48.06 87 ALA A N 1
ATOM 657 C CA . ALA A 1 87 ? -4.894 13.575 -9.145 1.00 48.06 87 ALA A CA 1
ATOM 658 C C . ALA A 1 87 ? -6.324 13.831 -8.626 1.00 48.06 87 ALA A C 1
ATOM 660 O O . ALA A 1 87 ? -7.014 14.703 -9.167 1.00 48.06 87 ALA A O 1
ATOM 661 N N . PRO A 1 88 ? -6.800 13.108 -7.593 1.00 55.06 88 PRO A N 1
ATOM 662 C CA . PRO A 1 88 ? -7.989 13.523 -6.888 1.00 55.06 88 PRO A CA 1
ATOM 663 C C . PRO A 1 88 ? -7.548 14.679 -5.985 1.00 55.06 88 PRO A C 1
ATOM 665 O O . PRO A 1 88 ? -6.376 14.784 -5.609 1.00 55.06 88 PRO A O 1
ATOM 668 N N . ALA A 1 89 ? -8.468 15.565 -5.618 1.00 62.25 89 ALA A N 1
ATOM 669 C CA . ALA A 1 89 ? -8.183 16.472 -4.515 1.00 62.25 89 ALA A CA 1
ATOM 670 C C . ALA A 1 89 ? -7.916 15.611 -3.272 1.00 62.25 89 ALA A C 1
ATOM 672 O O . ALA A 1 89 ? -8.807 14.887 -2.827 1.00 62.25 89 ALA A O 1
ATOM 673 N N . LEU A 1 90 ? -6.680 15.636 -2.770 1.00 68.88 90 LEU A N 1
ATOM 674 C CA . LEU A 1 90 ? -6.324 14.902 -1.563 1.00 68.88 90 LEU A CA 1
ATOM 675 C C . LEU A 1 90 ? -7.159 15.430 -0.394 1.00 68.88 90 LEU A C 1
ATOM 677 O O . LEU A 1 90 ? -7.294 16.653 -0.262 1.00 68.88 90 LEU A O 1
ATOM 681 N N . PRO A 1 91 ? -7.722 14.547 0.445 1.00 76.00 91 PRO A N 1
ATOM 682 C CA . PRO A 1 91 ? -8.395 14.991 1.651 1.00 76.00 91 PRO A CA 1
ATOM 683 C C . PRO A 1 91 ? -7.388 15.700 2.562 1.00 76.00 91 PRO A C 1
ATOM 685 O O . PRO A 1 91 ? -6.221 15.312 2.653 1.00 76.00 91 PRO A O 1
ATOM 688 N N . THR A 1 92 ? -7.838 16.748 3.247 1.00 81.69 92 THR A N 1
ATOM 689 C CA . THR A 1 92 ? -7.034 17.384 4.293 1.00 81.69 92 THR A CA 1
ATOM 690 C C . THR A 1 92 ? -6.958 16.437 5.483 1.00 81.69 92 THR A C 1
ATOM 692 O O . THR A 1 92 ? -7.993 16.043 6.019 1.00 81.69 92 THR A O 1
ATOM 695 N N . LEU A 1 93 ? -5.743 16.079 5.893 1.00 85.81 93 LEU A N 1
ATOM 696 C CA . LEU A 1 93 ? -5.522 15.259 7.080 1.00 85.81 93 LEU A CA 1
ATOM 697 C C . LEU A 1 93 ? -5.464 16.128 8.342 1.00 85.81 93 LEU A C 1
ATOM 699 O O . LEU A 1 93 ? -5.016 17.278 8.261 1.00 85.81 93 LEU A O 1
ATOM 703 N N . PRO A 1 94 ? -5.879 15.593 9.504 1.00 85.06 94 PRO A N 1
ATOM 704 C CA . PRO A 1 94 ? -5.547 16.203 10.784 1.00 85.06 94 PRO A CA 1
ATOM 705 C C . PRO A 1 94 ? -4.023 16.290 10.958 1.00 85.06 94 PRO A C 1
ATOM 707 O O . PRO A 1 94 ? -3.258 15.533 10.358 1.00 85.06 94 PRO A O 1
ATOM 710 N N . GLU A 1 95 ? -3.571 17.240 11.774 1.00 86.81 95 GLU A N 1
ATOM 711 C CA . GLU A 1 95 ? -2.148 17.393 12.072 1.00 86.81 95 GLU A CA 1
ATOM 712 C C . GLU A 1 95 ? -1.638 16.168 12.842 1.00 86.81 95 GLU A C 1
ATOM 714 O O . GLU A 1 95 ? -2.211 15.768 13.859 1.00 86.81 95 GLU A O 1
ATOM 719 N N . PHE A 1 96 ? -0.557 15.559 12.351 1.00 84.00 96 PHE A N 1
ATOM 720 C CA . PHE A 1 96 ? 0.131 14.507 13.088 1.00 84.00 96 PHE A CA 1
ATOM 721 C C . PHE A 1 96 ? 0.920 15.134 14.240 1.00 84.00 96 PHE A C 1
ATOM 723 O O . PHE A 1 96 ? 1.780 15.984 14.017 1.00 84.00 96 PHE A O 1
ATOM 730 N N . SER A 1 97 ? 0.650 14.688 15.466 1.00 83.62 97 SER A N 1
ATOM 731 C CA . SER A 1 97 ? 1.389 15.098 16.659 1.00 83.62 97 SER A CA 1
ATOM 732 C C . SER A 1 97 ? 1.553 13.915 17.603 1.00 83.62 97 SER A C 1
ATOM 734 O O . SER A 1 97 ? 0.566 13.375 18.105 1.00 83.62 97 SER A O 1
ATOM 736 N N . GLU A 1 98 ? 2.800 13.527 17.876 1.00 84.25 98 GLU A N 1
ATOM 737 C CA . GLU A 1 98 ? 3.109 12.496 18.875 1.00 84.25 98 GLU A CA 1
ATOM 738 C C . GLU A 1 98 ? 2.628 12.905 20.277 1.00 84.25 98 GLU A C 1
ATOM 740 O O . GLU A 1 98 ? 2.162 12.059 21.037 1.00 84.25 98 GLU A O 1
ATOM 745 N N . GLU A 1 99 ? 2.644 14.205 20.599 1.00 81.12 99 GLU A N 1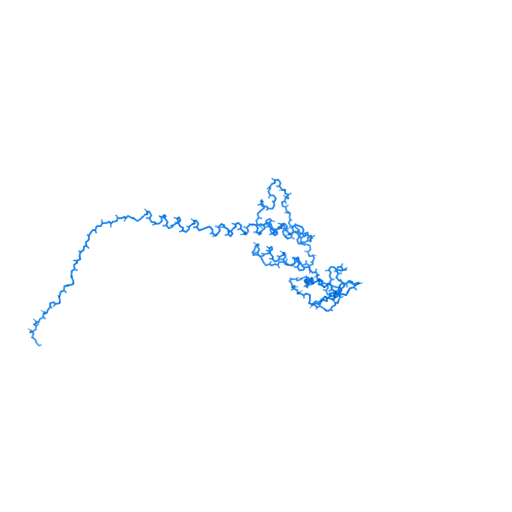
ATOM 746 C CA . GLU A 1 99 ? 2.157 14.734 21.883 1.00 81.12 99 GLU A CA 1
ATOM 747 C C . GLU A 1 99 ? 0.643 14.552 22.064 1.00 81.12 99 GLU A C 1
ATOM 749 O O . GLU A 1 99 ? 0.162 14.420 23.189 1.00 81.12 99 GLU A O 1
ATOM 754 N N . LEU A 1 100 ? -0.110 14.515 20.960 1.00 79.44 100 LEU A N 1
ATOM 755 C CA . LEU A 1 100 ? -1.554 14.272 20.952 1.00 79.44 100 LEU A CA 1
ATOM 756 C C . LEU A 1 100 ? -1.910 12.787 20.780 1.00 79.44 100 LEU A C 1
ATOM 758 O O . LEU A 1 100 ? -3.082 12.465 20.605 1.00 79.44 100 LEU A O 1
ATOM 762 N N . GLY A 1 101 ? -0.928 11.883 20.845 1.00 77.94 101 GLY A N 1
ATOM 763 C CA . GLY A 1 101 ? -1.138 10.439 20.707 1.00 77.94 101 GLY A CA 1
ATOM 764 C C . GLY A 1 101 ? -0.954 9.896 19.287 1.00 77.94 101 GLY A C 1
ATOM 765 O O . GLY A 1 101 ? -1.296 8.743 19.039 1.00 77.94 101 GLY A O 1
ATOM 766 N N . GLY A 1 102 ? -0.412 10.688 18.356 1.00 88.81 102 GLY A N 1
ATOM 767 C CA . GLY A 1 102 ? -0.073 10.244 17.001 1.00 88.81 102 GLY A CA 1
ATOM 768 C C . GLY A 1 102 ? -1.266 9.652 16.242 1.00 88.81 102 GLY A C 1
ATOM 769 O O . GLY A 1 102 ? -2.393 10.136 16.355 1.00 88.81 102 GLY A O 1
ATOM 770 N N . TYR A 1 103 ? -1.027 8.577 15.485 1.00 87.38 103 TYR A N 1
ATOM 771 C CA . TYR A 1 103 ? -2.081 7.868 14.748 1.00 87.38 103 TYR A CA 1
ATOM 772 C C . TYR A 1 103 ? -3.088 7.158 15.665 1.00 87.38 103 TYR A C 1
ATOM 774 O O . TYR A 1 103 ? -4.237 6.963 15.269 1.00 87.38 103 TYR A O 1
ATOM 782 N N . ALA A 1 104 ? -2.716 6.839 16.909 1.00 85.50 104 ALA A N 1
ATOM 783 C CA . ALA A 1 104 ? -3.617 6.201 17.867 1.00 85.50 104 ALA A CA 1
ATOM 784 C C . ALA A 1 104 ? -4.807 7.091 18.257 1.00 85.50 104 ALA A C 1
ATOM 786 O O . ALA A 1 104 ? -5.883 6.582 18.573 1.00 85.50 104 ALA A O 1
ATOM 787 N N . ALA A 1 105 ? -4.655 8.415 18.171 1.00 87.19 105 ALA A N 1
ATOM 788 C CA . ALA A 1 105 ? -5.737 9.364 18.423 1.00 87.19 105 ALA A CA 1
ATOM 789 C C . ALA A 1 105 ? -6.711 9.523 17.241 1.00 87.19 105 ALA A C 1
ATOM 791 O O . ALA A 1 105 ? -7.780 10.110 17.407 1.00 87.19 105 ALA A O 1
ATOM 792 N N . TRP A 1 106 ? -6.362 9.019 16.053 1.00 89.88 106 TRP A N 1
ATOM 793 C CA . TRP A 1 106 ? -7.153 9.220 14.839 1.00 89.88 106 TRP A CA 1
ATOM 794 C C . TRP A 1 106 ? -8.293 8.206 14.723 1.00 89.88 106 TRP A C 1
ATOM 796 O O . TRP A 1 106 ? -8.181 7.032 15.087 1.00 89.88 106 TRP A O 1
ATOM 806 N N . THR A 1 107 ? -9.412 8.643 14.165 1.00 88.75 107 THR A N 1
ATOM 807 C CA . THR A 1 107 ? -10.539 7.780 13.806 1.00 88.75 107 THR A CA 1
ATOM 808 C C . THR A 1 107 ? -10.175 6.833 12.654 1.00 88.75 107 THR A C 1
ATOM 810 O O . THR A 1 107 ? -9.231 7.063 11.900 1.00 88.75 107 THR A O 1
ATOM 813 N N . MET A 1 108 ? -10.945 5.752 12.474 1.00 83.69 108 MET A N 1
ATOM 814 C CA . MET A 1 108 ? -10.747 4.825 11.344 1.00 83.69 108 MET A CA 1
ATOM 815 C C . MET A 1 108 ? -10.923 5.506 9.978 1.00 83.69 108 MET A C 1
ATOM 817 O O . MET A 1 108 ? -10.283 5.113 9.007 1.00 83.69 108 MET A O 1
ATOM 821 N N . GLU A 1 109 ? -11.777 6.530 9.899 1.00 84.88 109 GLU A N 1
ATOM 822 C CA . GLU A 1 109 ? -11.959 7.332 8.688 1.00 84.88 109 GLU A CA 1
ATOM 823 C C . GLU A 1 109 ? -10.724 8.192 8.394 1.00 84.88 109 GLU A C 1
ATOM 825 O O . GLU A 1 109 ? -10.259 8.230 7.256 1.00 84.88 109 GLU A O 1
ATOM 830 N N . GLU A 1 110 ? -10.135 8.815 9.416 1.00 89.50 110 GLU A N 1
ATOM 831 C CA . GLU A 1 110 ? -8.899 9.590 9.276 1.00 89.50 110 GLU A CA 1
ATOM 832 C C . GLU A 1 110 ? -7.709 8.705 8.896 1.00 89.50 110 GLU A C 1
ATOM 834 O O . GLU A 1 110 ? -6.956 9.081 8.004 1.00 89.50 110 GLU A O 1
ATOM 839 N N . LEU A 1 111 ? -7.573 7.507 9.478 1.00 87.56 111 LEU A N 1
ATOM 840 C CA . LEU A 1 111 ? -6.549 6.533 9.070 1.00 87.56 111 LEU A CA 1
ATOM 841 C C . LEU A 1 111 ? -6.733 6.067 7.619 1.00 87.56 111 LEU A C 1
ATOM 843 O O . LEU A 1 111 ? -5.756 5.888 6.890 1.00 87.56 111 LEU A O 1
ATOM 847 N N . ALA A 1 112 ? -7.979 5.900 7.173 1.00 84.44 112 ALA A N 1
ATOM 848 C CA . ALA A 1 112 ? -8.265 5.562 5.787 1.00 84.44 112 ALA A CA 1
ATOM 849 C C . ALA A 1 112 ? -7.887 6.706 4.829 1.00 84.44 112 ALA A C 1
ATOM 851 O O . ALA A 1 112 ? -7.183 6.471 3.850 1.00 84.44 112 ALA A O 1
ATOM 852 N N . ASN A 1 113 ? -8.268 7.947 5.150 1.00 88.00 113 ASN A N 1
ATOM 853 C CA . ASN A 1 113 ? -7.878 9.130 4.375 1.00 88.00 113 ASN A CA 1
ATOM 854 C C . ASN A 1 113 ? -6.352 9.300 4.347 1.00 88.00 113 ASN A C 1
ATOM 856 O O . ASN A 1 113 ? -5.770 9.644 3.318 1.00 88.00 113 ASN A O 1
ATOM 860 N N . ALA A 1 114 ? -5.692 9.024 5.470 1.00 87.50 114 ALA A N 1
ATOM 861 C CA . ALA A 1 114 ? -4.245 9.049 5.603 1.00 87.50 114 ALA A CA 1
ATOM 862 C C . ALA A 1 114 ? -3.567 8.018 4.695 1.00 87.50 114 ALA A C 1
ATOM 864 O O . ALA A 1 114 ? -2.574 8.338 4.041 1.00 87.50 114 ALA A O 1
ATOM 865 N N . SER A 1 115 ? -4.137 6.812 4.594 1.00 84.12 115 SER A N 1
ATOM 866 C CA . SER A 1 115 ? -3.679 5.789 3.653 1.00 84.12 115 SER A CA 1
ATOM 867 C C . SER A 1 115 ? -3.797 6.271 2.207 1.00 84.12 115 SER A C 1
ATOM 869 O O . SER A 1 115 ? -2.830 6.172 1.453 1.00 84.12 115 SER A O 1
ATOM 871 N N . ASP A 1 116 ? -4.929 6.868 1.828 1.00 83.25 116 ASP A N 1
ATOM 872 C CA . ASP A 1 116 ? -5.153 7.370 0.465 1.00 83.25 116 ASP A CA 1
ATOM 873 C C . ASP A 1 116 ? -4.149 8.478 0.081 1.00 83.25 116 ASP A C 1
ATOM 875 O O . ASP A 1 116 ? -3.617 8.508 -1.039 1.00 83.25 116 ASP A O 1
ATOM 879 N N . VAL A 1 117 ? -3.820 9.361 1.030 1.00 83.25 117 VAL A N 1
ATOM 880 C CA . VAL A 1 117 ? -2.779 10.389 0.868 1.00 83.25 117 VAL A CA 1
ATOM 881 C C . VAL A 1 117 ? -1.390 9.764 0.742 1.00 83.25 117 VAL A C 1
ATOM 883 O O . VAL A 1 117 ? -0.642 10.123 -0.174 1.00 83.25 117 VAL A O 1
ATOM 886 N N . ALA A 1 118 ? -1.042 8.820 1.619 1.00 82.81 118 ALA A N 1
ATOM 887 C CA . ALA A 1 118 ? 0.254 8.147 1.607 1.00 82.81 118 ALA A CA 1
ATOM 888 C C . ALA A 1 118 ? 0.499 7.417 0.277 1.00 82.81 118 ALA A C 1
ATOM 890 O O . ALA A 1 118 ? 1.575 7.540 -0.307 1.00 82.81 118 ALA A O 1
ATOM 891 N N . LYS A 1 119 ? -0.526 6.750 -0.265 1.00 75.19 119 LYS A N 1
ATOM 892 C CA . LYS A 1 119 ? -0.485 6.104 -1.585 1.00 75.19 119 LYS A CA 1
ATOM 893 C C . LYS A 1 119 ? -0.238 7.099 -2.710 1.00 75.19 119 LYS A C 1
ATOM 895 O O . LYS A 1 119 ? 0.676 6.923 -3.511 1.00 75.19 119 LYS A O 1
ATOM 900 N N . THR A 1 120 ? -1.032 8.168 -2.761 1.00 73.75 120 THR A N 1
ATOM 901 C CA . THR A 1 120 ? -0.964 9.152 -3.855 1.00 73.75 120 THR A CA 1
ATOM 902 C C . THR A 1 120 ? 0.367 9.904 -3.870 1.00 73.75 120 THR A C 1
ATOM 904 O O . THR A 1 120 ? 0.883 10.247 -4.932 1.00 73.75 120 THR A O 1
ATOM 907 N N . THR A 1 121 ? 0.936 10.154 -2.690 1.00 74.44 121 THR A N 1
ATOM 908 C CA . THR A 1 121 ? 2.230 10.835 -2.526 1.00 74.44 121 THR A CA 1
ATOM 909 C C . THR A 1 121 ? 3.422 9.880 -2.525 1.00 74.44 121 THR A C 1
ATOM 911 O O . THR A 1 121 ? 4.563 10.334 -2.462 1.00 74.44 121 THR A O 1
ATOM 914 N N . ASN A 1 122 ? 3.172 8.571 -2.631 1.00 71.88 122 ASN A N 1
ATOM 915 C CA . ASN A 1 122 ? 4.169 7.513 -2.507 1.00 71.88 122 ASN A CA 1
ATOM 916 C C . ASN A 1 122 ? 5.012 7.618 -1.214 1.00 71.88 122 ASN A C 1
ATOM 918 O O . ASN A 1 122 ? 6.221 7.382 -1.219 1.00 71.88 122 ASN A O 1
ATOM 922 N N . ASN A 1 123 ? 4.378 8.010 -0.104 1.00 80.75 123 ASN A N 1
ATOM 923 C CA . ASN A 1 123 ? 5.008 8.133 1.207 1.00 80.75 123 ASN A CA 1
ATOM 924 C C . ASN A 1 123 ? 4.999 6.778 1.937 1.00 80.75 123 ASN A C 1
ATOM 926 O O . ASN A 1 123 ? 4.072 6.445 2.678 1.00 80.75 123 ASN A O 1
ATOM 930 N N . MET A 1 124 ? 6.051 5.990 1.708 1.00 77.12 124 MET A N 1
ATOM 931 C CA . MET A 1 124 ? 6.199 4.645 2.279 1.00 77.12 124 MET A CA 1
ATOM 932 C C . MET A 1 124 ? 6.332 4.636 3.806 1.00 77.12 124 MET A C 1
ATOM 934 O O . MET A 1 124 ? 5.839 3.712 4.446 1.00 77.12 124 MET A O 1
ATOM 938 N N . GLU A 1 125 ? 6.963 5.655 4.392 1.00 85.06 125 GLU A N 1
ATOM 939 C CA . GLU A 1 125 ? 7.117 5.787 5.847 1.00 85.06 125 GLU A CA 1
ATOM 940 C C . GLU A 1 125 ? 5.751 5.926 6.526 1.00 85.06 125 GLU A C 1
ATOM 942 O O . GLU A 1 125 ? 5.432 5.201 7.467 1.00 85.06 125 GLU A O 1
ATOM 947 N N . MET A 1 126 ? 4.897 6.784 5.966 1.00 86.75 126 MET A N 1
ATOM 948 C CA . MET A 1 126 ? 3.526 6.954 6.430 1.00 86.75 126 MET A CA 1
ATOM 949 C C . MET A 1 126 ? 2.696 5.674 6.261 1.00 86.75 126 MET A C 1
ATOM 951 O O . MET A 1 126 ? 1.965 5.302 7.175 1.00 86.75 126 MET A O 1
ATOM 955 N N . MET A 1 127 ? 2.818 4.964 5.130 1.00 83.38 127 MET A N 1
ATOM 956 C CA . MET A 1 127 ? 2.100 3.695 4.933 1.00 83.38 127 MET A CA 1
ATOM 957 C C . MET A 1 127 ? 2.508 2.613 5.938 1.00 83.38 127 MET A C 1
ATOM 959 O O . MET A 1 127 ? 1.645 1.861 6.387 1.00 83.38 127 MET A O 1
ATOM 963 N N . LEU A 1 128 ? 3.794 2.529 6.293 1.00 85.38 128 LEU A N 1
ATOM 964 C CA . LEU A 1 128 ? 4.281 1.576 7.293 1.00 85.38 128 LEU A CA 1
ATOM 965 C C . LEU A 1 128 ? 3.719 1.899 8.679 1.00 85.38 128 LEU A C 1
ATOM 967 O O . LEU A 1 128 ? 3.130 1.022 9.305 1.00 85.38 128 LEU A O 1
ATOM 971 N N . ALA A 1 129 ? 3.810 3.160 9.107 1.00 87.00 129 ALA A N 1
ATOM 972 C CA . ALA A 1 129 ? 3.287 3.592 10.402 1.00 87.00 129 ALA A CA 1
ATOM 973 C C . ALA A 1 129 ? 1.767 3.370 10.528 1.00 87.00 129 ALA A C 1
ATOM 975 O O . ALA A 1 129 ? 1.280 2.930 11.568 1.00 87.00 129 ALA A O 1
ATOM 976 N N . LEU A 1 130 ? 1.007 3.620 9.453 1.00 87.00 130 LEU A N 1
ATOM 977 C CA . LEU A 1 130 ? -0.432 3.343 9.419 1.00 87.00 130 LEU A CA 1
ATOM 978 C C . LEU A 1 130 ? -0.742 1.843 9.510 1.00 87.00 130 LEU A C 1
ATOM 980 O O . LEU A 1 130 ? -1.707 1.465 10.171 1.00 87.00 130 LEU A O 1
ATOM 984 N N . ALA A 1 131 ? 0.045 0.989 8.849 1.00 84.94 131 ALA A N 1
ATOM 985 C CA . ALA A 1 131 ? -0.146 -0.457 8.915 1.00 84.94 131 ALA A CA 1
ATOM 986 C C . ALA A 1 131 ? 0.114 -1.002 10.325 1.00 84.94 131 ALA A C 1
ATOM 988 O O . ALA A 1 131 ? -0.678 -1.803 10.813 1.00 84.94 131 ALA A O 1
ATOM 989 N N . GLU A 1 132 ? 1.175 -0.535 10.987 1.00 89.31 132 GLU A N 1
ATOM 990 C CA . GLU A 1 132 ? 1.491 -0.911 12.370 1.00 89.31 132 GLU A CA 1
ATOM 991 C C . GLU A 1 132 ? 0.371 -0.500 13.336 1.00 89.31 132 GLU A C 1
ATOM 993 O O . GLU A 1 132 ? -0.106 -1.330 14.107 1.00 89.31 132 GLU A O 1
ATOM 998 N N . GLU A 1 133 ? -0.126 0.738 13.242 1.00 90.44 133 GLU A N 1
ATOM 999 C CA . GLU A 1 133 ? -1.243 1.212 14.073 1.00 90.44 133 GLU A CA 1
ATOM 1000 C C . GLU A 1 133 ? -2.521 0.382 13.855 1.00 90.44 133 GLU A C 1
ATOM 1002 O O . GLU A 1 133 ? -3.212 0.007 14.804 1.00 90.44 133 GLU A O 1
ATOM 1007 N N . LEU A 1 134 ? -2.855 0.073 12.599 1.00 85.06 134 LEU A N 1
ATOM 1008 C CA . LEU A 1 134 ? -4.036 -0.727 12.274 1.00 85.06 134 LEU A CA 1
ATOM 1009 C C . LEU A 1 134 ? -3.924 -2.165 12.798 1.00 85.06 134 LEU A C 1
ATOM 1011 O O . LEU A 1 134 ? -4.917 -2.719 13.280 1.00 85.06 134 LEU A O 1
ATOM 1015 N N . GLU A 1 135 ? -2.732 -2.757 12.740 1.00 84.88 135 GLU A N 1
ATOM 1016 C CA . GLU A 1 135 ? -2.452 -4.080 13.303 1.00 84.88 135 GLU A CA 1
ATOM 1017 C C . GLU A 1 135 ? -2.527 -4.083 14.825 1.00 84.88 135 GLU A C 1
ATOM 1019 O O . GLU A 1 135 ? -3.121 -4.993 15.404 1.00 84.88 135 GLU A O 1
ATOM 1024 N N . ASP A 1 136 ? -2.009 -3.043 15.474 1.00 86.62 136 ASP A N 1
ATOM 1025 C CA . ASP A 1 136 ? -2.109 -2.873 16.918 1.00 86.62 136 ASP A CA 1
ATOM 1026 C C . ASP A 1 136 ? -3.570 -2.728 17.367 1.00 86.62 136 ASP A C 1
ATOM 1028 O O . ASP A 1 136 ? -3.988 -3.373 18.334 1.00 86.62 136 ASP A O 1
ATOM 1032 N N . ARG A 1 137 ? -4.400 -1.986 16.622 1.00 85.12 137 ARG A N 1
ATOM 1033 C CA . ARG A 1 137 ? -5.850 -1.914 16.877 1.00 85.12 137 ARG A CA 1
ATOM 1034 C C . ARG A 1 137 ? -6.540 -3.257 16.695 1.00 85.12 137 ARG A C 1
ATOM 1036 O O . ARG A 1 137 ? -7.351 -3.639 17.540 1.00 85.12 137 ARG A O 1
ATOM 1043 N N . HIS A 1 138 ? -6.235 -3.979 15.616 1.00 80.56 138 HIS A N 1
ATOM 1044 C CA . HIS A 1 138 ? -6.778 -5.320 15.382 1.00 80.56 138 HIS A CA 1
ATOM 1045 C C . HIS A 1 138 ? -6.368 -6.289 16.488 1.00 80.56 138 HIS A C 1
ATOM 1047 O O . HIS A 1 138 ? -7.220 -7.025 16.979 1.00 80.56 138 HIS A O 1
ATOM 1053 N N . ARG A 1 139 ? -5.108 -6.245 16.939 1.00 85.31 139 ARG A N 1
ATOM 1054 C CA . ARG A 1 139 ? -4.616 -7.046 18.066 1.00 85.31 139 ARG A CA 1
ATOM 1055 C C . ARG A 1 139 ? -5.413 -6.753 19.333 1.00 85.31 139 ARG A C 1
ATOM 1057 O O . ARG A 1 139 ? -5.945 -7.684 19.925 1.00 85.31 139 ARG A O 1
ATOM 1064 N N . VAL A 1 140 ? -5.573 -5.482 19.707 1.00 82.12 140 VAL A N 1
ATOM 1065 C CA . VAL A 1 140 ? -6.336 -5.091 20.906 1.00 82.12 140 VAL A CA 1
ATOM 1066 C C . VAL A 1 140 ? -7.808 -5.501 20.799 1.00 82.12 140 VAL A C 1
ATOM 1068 O O . VAL A 1 140 ? -8.398 -5.945 21.781 1.00 82.12 140 VAL A O 1
ATOM 1071 N N . LEU A 1 141 ? -8.426 -5.376 19.620 1.00 74.25 141 LEU A N 1
ATOM 1072 C CA . LEU A 1 141 ? -9.801 -5.835 19.396 1.00 74.25 141 LEU A CA 1
ATOM 1073 C C . LEU A 1 141 ? -9.919 -7.360 19.481 1.00 74.25 141 LEU A C 1
ATOM 1075 O O . LEU A 1 141 ? -10.881 -7.852 20.064 1.00 74.25 141 LEU A O 1
ATOM 1079 N N . ALA A 1 142 ? -8.954 -8.103 18.938 1.00 75.00 142 ALA A N 1
ATOM 1080 C CA . ALA A 1 142 ? -8.912 -9.558 19.018 1.00 75.00 142 ALA A CA 1
ATOM 1081 C C . ALA A 1 142 ? -8.692 -10.041 20.458 1.00 75.00 142 ALA A C 1
ATOM 1083 O O . ALA A 1 142 ? -9.361 -10.975 20.884 1.00 75.00 142 ALA A O 1
ATOM 1084 N N . GLU A 1 143 ? -7.820 -9.381 21.224 1.00 78.50 143 GLU A N 1
ATOM 1085 C CA . GLU A 1 143 ? -7.609 -9.644 22.652 1.00 78.50 143 GLU A CA 1
ATOM 1086 C C . GLU A 1 143 ? -8.892 -9.384 23.453 1.00 78.50 143 GLU A C 1
ATOM 1088 O O . GLU A 1 143 ? -9.345 -10.270 24.172 1.00 78.50 143 GLU A O 1
ATOM 1093 N N . LYS A 1 144 ? -9.554 -8.238 23.244 1.00 72.00 144 LYS A N 1
ATOM 1094 C CA . LYS A 1 144 ? -10.848 -7.917 23.878 1.00 72.00 144 LYS A CA 1
ATOM 1095 C C . LYS A 1 144 ? -11.980 -8.858 23.466 1.00 72.00 144 LYS A C 1
ATOM 1097 O O . LYS A 1 144 ? -12.863 -9.143 24.263 1.00 72.00 144 LYS A O 1
ATOM 1102 N N . ALA A 1 145 ? -11.986 -9.333 22.222 1.00 64.38 145 ALA A N 1
ATOM 1103 C CA . ALA A 1 145 ? -12.959 -10.320 21.754 1.00 64.38 145 ALA A CA 1
ATOM 1104 C C . ALA A 1 145 ? -12.662 -11.730 22.292 1.00 64.38 145 ALA A C 1
ATOM 1106 O O . ALA A 1 145 ? -13.578 -12.539 22.438 1.00 64.38 145 ALA A O 1
ATOM 1107 N N . ALA A 1 146 ? -11.392 -12.030 22.575 1.00 62.72 146 ALA A N 1
ATOM 1108 C CA . ALA A 1 146 ? -10.948 -13.278 23.179 1.00 62.72 146 ALA A CA 1
ATOM 1109 C C . ALA A 1 146 ? -11.125 -13.300 24.705 1.00 62.72 146 ALA A C 1
ATOM 1111 O O . ALA A 1 146 ? -11.087 -14.385 25.281 1.00 62.72 146 ALA A O 1
ATOM 1112 N N . GLU A 1 147 ? -11.341 -12.152 25.358 1.00 59.41 147 GLU A N 1
ATOM 1113 C CA . GLU A 1 147 ? -11.740 -12.076 26.764 1.00 59.41 147 GLU A CA 1
ATOM 1114 C C . GLU A 1 147 ? -13.177 -12.618 26.925 1.00 59.41 147 GLU A C 1
ATOM 1116 O O . GLU A 1 147 ? -14.147 -11.965 26.535 1.00 59.41 147 GLU A O 1
ATOM 1121 N N . PRO A 1 148 ? -13.377 -13.806 27.531 1.00 54.22 148 PRO A N 1
ATOM 1122 C CA . PRO A 1 148 ? -14.692 -14.428 27.688 1.00 54.22 148 PRO A CA 1
ATOM 1123 C C . PRO A 1 148 ? -15.487 -13.791 28.844 1.00 54.22 148 PRO A C 1
ATOM 1125 O O . PRO A 1 148 ? -16.245 -14.473 29.532 1.00 54.22 148 PRO A O 1
ATOM 1128 N N . GLN A 1 149 ? -15.287 -12.500 29.118 1.00 50.25 149 GLN A N 1
ATOM 1129 C CA . GLN A 1 149 ? -15.848 -11.831 30.293 1.00 50.25 149 GLN A CA 1
ATOM 1130 C C . GLN A 1 149 ? -17.362 -11.586 30.176 1.00 50.25 149 GLN A C 1
ATOM 1132 O O . GLN A 1 149 ? -18.025 -11.504 31.198 1.00 50.25 149 GLN A O 1
ATOM 1137 N N . SER A 1 150 ? -17.964 -11.611 28.978 1.00 49.94 150 SER A N 1
ATOM 1138 C CA . SER A 1 150 ? -19.421 -11.412 28.845 1.00 49.94 150 SER A CA 1
ATOM 1139 C C . SER A 1 150 ? -20.270 -12.688 28.889 1.00 49.94 150 SER A C 1
ATOM 1141 O O . SER A 1 150 ? -21.465 -12.602 29.153 1.00 49.94 150 SER A O 1
ATOM 1143 N N . LEU A 1 151 ? -19.703 -13.879 28.660 1.00 48.88 151 LEU A N 1
ATOM 1144 C CA . LEU A 1 151 ? -20.485 -15.128 28.636 1.00 48.88 151 LEU A CA 1
ATOM 1145 C C . LEU A 1 151 ? -20.613 -15.789 30.011 1.00 48.88 151 LEU A C 1
ATOM 1147 O O . LEU A 1 151 ? -21.575 -16.513 30.243 1.00 48.88 151 LEU A O 1
ATOM 1151 N N . VAL A 1 152 ? -19.672 -15.547 30.925 1.00 54.59 152 VAL A N 1
ATOM 1152 C CA . VAL A 1 152 ? -19.735 -16.095 32.289 1.00 54.59 152 VAL A CA 1
ATOM 1153 C C . VAL A 1 152 ? -20.523 -15.168 33.220 1.00 54.59 152 VAL A C 1
ATOM 1155 O O . VAL A 1 152 ? -21.333 -15.665 33.997 1.00 54.59 152 VAL A O 1
ATOM 1158 N N . GLU A 1 153 ? -20.383 -13.842 33.091 1.00 53.34 153 GLU A N 1
ATOM 1159 C CA . GLU A 1 153 ? -21.174 -12.874 33.873 1.00 53.34 153 GLU A CA 1
ATOM 1160 C C . GLU A 1 153 ? -22.649 -12.833 33.429 1.00 53.34 153 GLU A C 1
ATOM 1162 O O . GLU A 1 153 ? -23.535 -12.879 34.277 1.00 53.34 153 GLU A O 1
ATOM 1167 N N . ALA A 1 154 ? -22.954 -12.911 32.124 1.00 51.56 154 ALA A N 1
ATOM 1168 C CA . ALA A 1 154 ? -24.349 -12.970 31.658 1.00 51.56 154 ALA A CA 1
ATOM 1169 C C . ALA A 1 154 ? -25.077 -14.283 32.023 1.00 51.56 154 ALA A C 1
ATOM 1171 O O . ALA A 1 154 ? -26.305 -14.307 32.107 1.00 51.56 154 ALA A O 1
ATOM 1172 N N . VAL A 1 155 ? -24.345 -15.385 32.240 1.00 52.97 155 VAL A N 1
ATOM 1173 C CA . VAL A 1 155 ? -24.918 -16.651 32.740 1.00 52.97 155 VAL A CA 1
ATOM 1174 C C . VAL A 1 155 ? -25.074 -16.630 34.264 1.00 52.97 155 VAL A C 1
ATOM 1176 O O . VAL A 1 155 ? -25.993 -17.269 34.776 1.00 52.97 155 VAL A O 1
ATOM 1179 N N . ALA A 1 156 ? -24.231 -15.884 34.984 1.00 53.09 156 ALA A N 1
ATOM 1180 C CA . ALA A 1 156 ? -24.367 -15.686 36.425 1.00 53.09 156 ALA A CA 1
ATOM 1181 C C . ALA A 1 156 ? -25.603 -14.832 36.769 1.00 53.09 156 ALA A C 1
ATOM 1183 O O . ALA A 1 156 ? -26.392 -15.243 37.619 1.00 53.09 156 ALA A O 1
ATOM 1184 N N . ASP A 1 157 ? -25.850 -13.745 36.031 1.00 49.22 157 ASP A N 1
ATOM 1185 C CA . ASP A 1 157 ? -27.029 -12.886 36.239 1.00 49.22 157 ASP A CA 1
ATOM 1186 C C . ASP A 1 157 ? -28.354 -13.611 35.933 1.00 49.22 157 ASP A C 1
ATOM 1188 O O . ASP A 1 157 ? -29.370 -13.375 36.584 1.00 49.22 157 ASP A O 1
ATOM 1192 N N . TYR A 1 158 ? -28.360 -14.565 34.992 1.00 48.94 158 TYR A N 1
ATOM 1193 C CA . TYR A 1 158 ? -29.565 -15.346 34.678 1.00 48.94 158 TYR A CA 1
ATOM 1194 C C . TYR A 1 158 ? -29.889 -16.427 35.728 1.00 48.94 158 TYR A C 1
ATOM 1196 O O . TYR A 1 158 ? -30.998 -16.964 35.733 1.00 48.94 158 TYR A O 1
ATOM 1204 N N . GLN A 1 159 ? -28.949 -16.773 36.619 1.00 47.41 159 GLN A N 1
ATOM 1205 C CA . GLN A 1 159 ? -29.188 -17.738 37.702 1.00 47.41 159 GLN A CA 1
ATOM 1206 C C . GLN A 1 159 ? -29.591 -17.089 39.033 1.00 47.41 159 GLN A C 1
ATOM 1208 O O . GLN A 1 159 ? -30.096 -17.799 39.904 1.00 47.41 159 GLN A O 1
ATOM 1213 N N . GLU A 1 160 ? -29.446 -15.769 39.192 1.00 50.34 160 GLU A N 1
ATOM 1214 C CA . GLU A 1 160 ? -29.843 -15.067 40.424 1.00 50.34 160 GLU A CA 1
ATOM 1215 C C . GLU A 1 160 ? -31.352 -14.727 40.489 1.00 50.34 160 GLU A C 1
ATOM 1217 O O . GLU A 1 160 ? -31.879 -14.488 41.575 1.00 50.34 160 GLU A O 1
ATOM 1222 N N . GLU A 1 161 ? -32.093 -14.807 39.373 1.00 49.12 161 GLU A N 1
ATOM 1223 C CA . GLU A 1 161 ? -33.541 -14.505 39.298 1.00 49.12 161 GLU A CA 1
ATOM 1224 C C . GLU A 1 161 ? -34.477 -15.731 39.168 1.00 49.12 161 GLU A C 1
ATOM 1226 O O . GLU A 1 161 ? -35.644 -15.601 38.792 1.00 49.12 161 GLU A O 1
ATOM 1231 N N . ALA A 1 162 ? -34.035 -16.942 39.522 1.00 42.16 162 ALA A N 1
ATOM 1232 C CA . ALA A 1 162 ? -34.950 -18.082 39.642 1.00 42.16 162 ALA A CA 1
ATOM 1233 C C . ALA A 1 162 ? -35.432 -18.241 41.100 1.00 42.16 162 ALA A C 1
ATOM 1235 O O . ALA A 1 162 ? -34.651 -18.673 41.953 1.00 42.16 162 ALA A O 1
ATOM 1236 N N . PRO A 1 163 ? -36.706 -17.948 41.440 1.00 43.16 163 PRO A N 1
ATOM 1237 C CA . PRO A 1 163 ? -37.206 -18.218 42.779 1.00 43.16 163 PRO A CA 1
ATOM 1238 C C . PRO A 1 163 ? -37.225 -19.729 43.024 1.00 43.16 163 PRO A C 1
ATOM 1240 O O . PRO A 1 163 ? -37.908 -20.490 42.336 1.00 43.16 163 PRO A O 1
ATOM 1243 N N . VAL A 1 164 ? -36.485 -20.153 44.048 1.00 47.09 164 VAL A N 1
ATOM 1244 C CA . VAL A 1 164 ? -36.557 -21.497 44.620 1.00 47.09 164 VAL A CA 1
ATOM 1245 C C . VAL A 1 164 ? -37.959 -21.701 45.195 1.00 47.09 164 VAL A C 1
ATOM 1247 O O . VAL A 1 164 ? -38.250 -21.313 46.324 1.00 47.09 164 VAL A O 1
ATOM 1250 N N . ALA A 1 165 ? -38.840 -22.331 44.423 1.00 40.97 165 ALA A N 1
ATOM 1251 C CA . ALA A 1 165 ? -40.023 -22.983 44.961 1.00 40.97 165 ALA A CA 1
ATOM 1252 C C . ALA A 1 165 ? -39.666 -24.443 45.261 1.00 40.97 165 ALA A C 1
ATOM 1254 O O . ALA A 1 165 ? -39.790 -25.322 44.412 1.00 40.97 165 ALA A O 1
ATOM 1255 N N . ALA A 1 166 ? -39.196 -24.694 46.481 1.00 42.84 166 ALA A N 1
ATOM 1256 C CA . ALA A 1 166 ? -39.235 -26.026 47.061 1.00 42.84 166 ALA A CA 1
ATOM 1257 C C . ALA A 1 166 ? -40.639 -26.255 47.637 1.00 42.84 166 ALA A C 1
ATOM 1259 O O . ALA A 1 166 ? -41.057 -25.528 48.537 1.00 42.84 166 ALA A O 1
ATOM 1260 N N . ALA A 1 167 ? -41.354 -27.258 47.134 1.00 41.88 167 ALA A N 1
ATOM 1261 C CA . ALA A 1 167 ? -42.383 -27.947 47.903 1.00 41.88 167 ALA A CA 1
ATOM 1262 C C . ALA A 1 167 ? -42.589 -29.362 47.354 1.00 41.88 167 ALA A C 1
ATOM 1264 O O . ALA A 1 167 ? -42.895 -29.561 46.180 1.00 41.88 167 ALA A O 1
ATOM 1265 N N . ASP A 1 168 ? -42.383 -30.310 48.258 1.00 45.03 168 ASP A N 1
ATOM 1266 C CA . ASP A 1 168 ? -42.610 -31.745 48.190 1.00 45.03 168 ASP A CA 1
ATOM 1267 C C . ASP A 1 168 ? -43.879 -32.197 47.449 1.00 45.03 168 ASP A C 1
ATOM 1269 O O . ASP A 1 168 ? -44.975 -31.705 47.719 1.00 45.03 168 ASP A O 1
ATOM 1273 N N . ALA A 1 169 ? -43.736 -33.242 46.626 1.00 40.16 169 ALA A N 1
ATOM 1274 C CA . ALA A 1 169 ? -44.700 -34.344 46.529 1.00 40.16 169 ALA A CA 1
ATOM 1275 C C . ALA A 1 169 ? -44.066 -35.543 45.795 1.00 40.16 169 ALA A C 1
ATOM 1277 O O . ALA A 1 169 ? -43.882 -35.529 44.579 1.00 40.1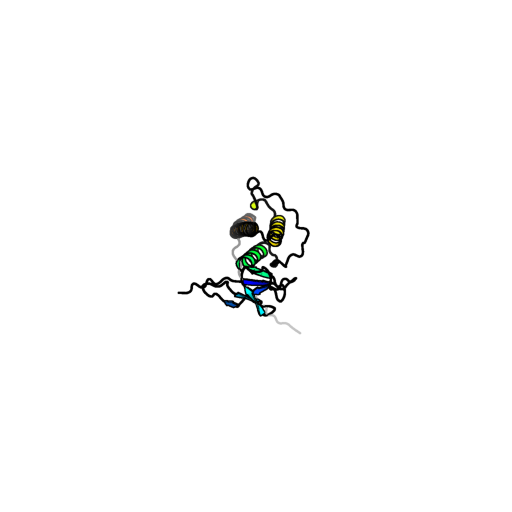6 169 ALA A O 1
ATOM 1278 N N . GLU A 1 170 ? -43.739 -36.590 46.551 1.00 44.38 170 GLU A N 1
ATOM 1279 C CA . GLU A 1 170 ? -43.524 -37.948 46.039 1.00 44.38 170 GLU A CA 1
ATOM 1280 C C . GLU A 1 170 ? -44.896 -38.662 45.843 1.00 44.38 170 GLU A C 1
ATOM 1282 O O . GLU A 1 170 ? -45.938 -38.079 46.151 1.00 44.38 170 GLU A O 1
ATOM 1287 N N . PRO A 1 171 ? -44.948 -39.878 45.269 1.00 50.97 171 PRO A N 1
ATOM 1288 C CA . PRO A 1 171 ? -45.567 -40.186 43.981 1.00 50.97 171 PRO A CA 1
ATOM 1289 C C . PRO A 1 171 ? -46.944 -40.868 44.109 1.00 50.97 171 PRO A C 1
ATOM 1291 O O . PRO A 1 171 ? -47.179 -41.608 45.061 1.00 50.97 171 PRO A O 1
ATOM 1294 N N . ASP A 1 172 ? -47.819 -40.734 43.103 1.00 43.59 172 ASP A N 1
ATOM 1295 C CA . ASP A 1 172 ? -49.067 -41.515 43.046 1.00 43.59 172 ASP A CA 1
ATOM 1296 C C . ASP A 1 172 ? -49.119 -42.465 41.838 1.00 43.59 172 ASP A C 1
ATOM 1298 O O . ASP A 1 172 ? -48.814 -42.113 40.696 1.00 43.59 172 ASP A O 1
ATOM 1302 N N . ALA A 1 173 ? -49.464 -43.715 42.145 1.00 49.06 173 ALA A N 1
ATOM 1303 C CA . ALA A 1 173 ? -49.362 -44.903 41.305 1.00 49.06 173 ALA A CA 1
ATOM 1304 C C . ALA A 1 173 ? -50.327 -44.920 40.095 1.00 49.06 173 ALA A C 1
ATOM 1306 O O . ALA A 1 173 ? -51.423 -44.355 40.152 1.00 49.06 173 ALA A O 1
ATOM 1307 N N . PRO A 1 174 ? -50.003 -45.651 39.007 1.00 50.53 174 PRO A N 1
ATOM 1308 C CA . PRO A 1 174 ? -50.952 -45.879 37.922 1.00 50.53 174 PRO A CA 1
ATOM 1309 C C . PRO A 1 174 ? -52.103 -46.791 38.376 1.00 50.53 174 PRO A C 1
ATOM 1311 O O . PRO A 1 174 ? -51.899 -47.911 38.840 1.00 50.53 174 PRO A O 1
ATOM 1314 N N . SER A 1 175 ? -53.334 -46.302 38.213 1.00 51.84 175 SER A N 1
ATOM 1315 C CA . SER A 1 175 ? -54.573 -47.024 38.522 1.00 51.84 175 SER A CA 1
ATOM 1316 C C . SER A 1 175 ? -54.805 -48.213 37.575 1.00 51.84 175 SER A C 1
ATOM 1318 O O . SER A 1 175 ? -54.720 -48.076 36.355 1.00 51.84 175 SER A O 1
ATOM 1320 N N . GLU A 1 176 ? -55.148 -49.376 38.137 1.00 53.25 176 GLU A N 1
ATOM 1321 C CA . GLU A 1 176 ? -55.503 -50.598 37.402 1.00 53.25 176 GLU A CA 1
ATOM 1322 C C . GLU A 1 176 ? -56.750 -50.435 36.502 1.00 53.25 176 GLU A C 1
ATOM 1324 O O . GLU A 1 176 ? -57.693 -49.712 36.846 1.00 53.25 176 GLU A O 1
ATOM 1329 N N . PRO A 1 177 ? -56.843 -51.175 35.378 1.00 50.06 177 PRO A N 1
ATOM 1330 C CA . PRO A 1 177 ? -58.021 -51.159 34.523 1.00 50.06 177 PRO A CA 1
ATOM 1331 C C . PRO A 1 177 ? -59.165 -51.999 35.115 1.00 50.06 177 PRO A C 1
ATOM 1333 O O . PRO A 1 177 ? -59.125 -53.232 35.158 1.00 50.06 177 PRO A O 1
ATOM 1336 N N . ARG A 1 178 ? -60.257 -51.328 35.501 1.00 55.38 178 ARG A N 1
ATOM 1337 C CA . ARG A 1 178 ? -61.530 -51.976 35.851 1.00 55.38 178 ARG A CA 1
ATOM 1338 C C . ARG A 1 178 ? -62.129 -52.695 34.639 1.00 55.38 178 ARG A C 1
ATOM 1340 O O . ARG A 1 178 ? -62.593 -52.073 33.687 1.00 55.38 178 ARG A O 1
ATOM 1347 N N . ARG A 1 179 ? -62.208 -54.027 34.725 1.00 55.81 179 ARG A N 1
ATOM 1348 C CA . ARG A 1 179 ? -63.103 -54.857 33.906 1.00 55.81 179 ARG A CA 1
ATOM 1349 C C . ARG A 1 179 ? -64.561 -54.474 34.180 1.00 55.81 179 ARG A C 1
ATOM 1351 O O . ARG A 1 179 ? -65.046 -54.663 35.291 1.00 55.81 179 ARG A O 1
ATOM 1358 N N . GLY A 1 180 ? -65.271 -54.026 33.148 1.00 46.97 180 GLY A N 1
ATOM 1359 C CA . GLY A 1 180 ? -66.726 -53.867 33.144 1.00 46.97 180 GLY A CA 1
ATOM 1360 C C . GLY A 1 180 ? -67.364 -54.731 32.060 1.00 46.97 180 GLY A C 1
ATOM 1361 O O . GLY A 1 180 ? -67.351 -54.377 30.888 1.00 46.97 180 GLY A O 1
ATOM 1362 N N . ARG A 1 181 ? -67.914 -55.878 32.463 1.00 55.66 181 ARG A N 1
ATOM 1363 C CA . ARG A 1 181 ? -68.785 -56.752 31.668 1.00 55.66 181 ARG A CA 1
ATOM 1364 C C . ARG A 1 181 ? -70.232 -56.424 32.040 1.00 55.66 181 ARG A C 1
ATOM 1366 O O . ARG A 1 181 ? -70.509 -56.374 33.230 1.00 55.66 181 ARG A O 1
ATOM 1373 N N . ASN A 1 182 ? -71.107 -56.246 31.046 1.00 47.66 182 ASN A N 1
ATOM 1374 C CA . ASN A 1 182 ? -72.549 -56.586 30.990 1.00 47.66 182 ASN A CA 1
ATOM 1375 C C . ASN A 1 182 ? -73.054 -56.058 29.629 1.00 47.66 182 ASN A C 1
ATOM 1377 O O . ASN A 1 182 ? -72.815 -54.902 29.317 1.00 47.66 182 ASN A O 1
ATOM 1381 N N . ARG A 1 183 ? -73.565 -56.833 28.664 1.00 51.12 183 ARG A N 1
ATOM 1382 C CA . ARG A 1 183 ? -74.594 -57.893 28.637 1.00 51.12 183 ARG A CA 1
ATOM 1383 C C . ARG A 1 183 ? -75.993 -57.377 29.005 1.00 51.12 183 ARG A C 1
ATOM 1385 O O . ARG A 1 183 ? -76.338 -57.444 30.173 1.00 51.12 183 ARG A O 1
ATOM 1392 N N . THR A 1 184 ? -76.725 -56.935 27.970 1.00 45.22 184 THR A N 1
ATOM 1393 C CA . THR A 1 184 ? -78.191 -56.939 27.674 1.00 45.22 184 THR A CA 1
ATOM 1394 C C . THR A 1 184 ? -78.447 -55.779 26.684 1.00 45.22 184 THR A C 1
ATOM 1396 O O . THR A 1 184 ? -77.840 -54.733 26.834 1.00 45.22 184 THR A O 1
ATOM 1399 N N . GLY A 1 185 ? -79.254 -55.790 25.624 1.00 42.47 185 GLY A N 1
ATOM 1400 C CA . GLY A 1 185 ? -80.117 -56.748 24.946 1.00 42.47 185 GLY A CA 1
ATOM 1401 C C . GLY A 1 185 ? -80.989 -55.944 23.961 1.00 42.47 185 GLY A C 1
ATOM 1402 O O . GLY A 1 185 ? -81.844 -55.186 24.413 1.00 42.47 185 GLY A O 1
ATOM 1403 N N . ARG A 1 186 ? -80.745 -56.071 22.652 1.00 39.12 186 ARG A N 1
ATOM 1404 C CA . ARG A 1 186 ? -81.710 -55.958 21.543 1.00 39.12 186 ARG A CA 1
ATOM 1405 C C . ARG A 1 186 ? -81.052 -56.435 20.258 1.00 39.12 186 ARG A C 1
ATOM 1407 O O . ARG A 1 186 ? -79.864 -56.097 20.071 1.00 39.12 186 ARG A O 1
#

pLDDT: mean 72.21, std 15.87, range [39.12, 91.88]

Foldseek 3Di:
DDDDDDWWKWWAAAPDQDIGTFPDWDDDPPDFIWTADPPQRQIDGPPPDQARPPGRIGMDGPVLVVLQCLLCVLLVHDRPQDHDDPPDPQDDADDADVVCVGCLNDDSVNLVSQCVVCRNVVPVVSSVVSSVSSVVVVVVVVVVVPPCVCVVVVVVVVVVPDDDPDDDDDDDDDDDDDDDDDDDDD

Sequence (186 aa):
MITVTEYEYYAQAAGTTDVRPVTRVNYRAGSLPVRWCPFCDTSSMVDVSPVCLGCHALWLDGSQVALERRVADALGREPAIPVAPVAPALPTLPEFSEELGGYAAWTMEELANASDVAKTTNNMEMMLALAEELEDRHRVLAEKAAEPQSLVEAVADYQEEAPVAAADAEPDAPSEPRRGRNRTGR

Radius of gyration: 34.12 Å; chains: 1; bounding box: 110×75×72 Å